Protein AF-A0A9D7NW12-F1 (afdb_monomer)

Radius of gyration: 23.83 Å; Cα contacts (8 Å, |Δi|>4): 493; chains: 1; bounding box: 58×35×67 Å

Nearest PDB structures (foldseek):
  3sd2-assembly1_A-2  TM=6.759E-01  e=2.050E-03  Bacteroides thetaiotaomicron
  2d7p-assembly1_A  TM=6.885E-01  e=2.636E-02  Homo sapiens
  6sws-assembly2_C-3  TM=6.375E-01  e=2.253E-01  Homo sapiens
  6sws-assembly3_E-2  TM=6.069E-01  e=3.222E-01  Homo sapiens
  5f7s-assembly1_A  TM=6.534E-01  e=3.755E-01  Trueperella pyogenes

Foldseek 3Di:
DDADPPWDWLDWDQDPPQKIKTFFWDQDDPPFGAQRIFIAHPVRHTDCQRRPWFFAWAWDDDVPGIYTTDGFNDWDADPVQQKIKTFDAGAWTDALVGTGRHDGGIDIDRNVRSPNPPPPDPQPQKDWDWPPAADAWKIKIKIAHPPAPAWKWKWKADPVRDTPDIDTDDDRIDIDIDTCHPPDFDKMKIFIDGPNHTRDIDIGTYDD

Secondary structure (DSSP, 8-state):
----S---EEEEEEEGGGEEEEEES-SEETTEE-BSEEEE-TT-PBPSTTSS-EEPPEEEEETTEEEEE-EEEEEEEETTTTEEEEEEEEEEEE-SS-EEEEEEEEEEEETTTS-----S-S--PPEEEEESSSBSSEEEEEEE-TT--S-EEEEEE-TT--EEEEEEE-SSEEEEEEE-TTPPSEEEEEEEEETTEEEEEEEEEE--

Structure (mmCIF, N/CA/C/O backbone):
data_AF-A0A9D7NW12-F1
#
_entry.id   AF-A0A9D7NW12-F1
#
loop_
_atom_site.group_PDB
_atom_site.id
_atom_site.type_symbol
_atom_site.label_atom_id
_atom_site.label_alt_id
_atom_site.label_comp_id
_atom_site.label_asym_id
_atom_site.label_entity_id
_atom_site.label_seq_id
_atom_site.pdbx_PDB_ins_code
_atom_site.Cartn_x
_atom_site.Cartn_y
_atom_site.Cartn_z
_atom_site.occupancy
_atom_site.B_iso_or_equiv
_atom_site.auth_seq_id
_atom_site.auth_comp_id
_atom_site.auth_asym_id
_atom_site.auth_atom_id
_atom_site.pdbx_PDB_model_num
ATOM 1 N N . MET A 1 1 ? 13.544 -1.646 -32.800 1.00 43.78 1 MET A N 1
ATOM 2 C CA . MET A 1 1 ? 13.850 -2.263 -31.490 1.00 43.78 1 MET A CA 1
ATOM 3 C C . MET A 1 1 ? 12.588 -2.948 -31.005 1.00 43.78 1 MET A C 1
ATOM 5 O O . MET A 1 1 ? 11.585 -2.263 -30.873 1.00 43.78 1 MET A O 1
ATOM 9 N N . ALA A 1 2 ? 12.611 -4.268 -30.828 1.00 43.03 2 ALA A N 1
ATOM 10 C CA . ALA A 1 2 ? 11.461 -5.024 -30.341 1.00 43.03 2 ALA A CA 1
ATOM 11 C C . ALA A 1 2 ? 11.567 -5.167 -28.816 1.00 43.03 2 ALA A C 1
ATOM 13 O O . ALA A 1 2 ? 12.505 -5.780 -28.312 1.00 43.03 2 ALA A O 1
ATOM 14 N N . THR A 1 3 ? 10.635 -4.571 -28.080 1.00 50.44 3 THR A N 1
ATOM 15 C CA . THR A 1 3 ? 10.357 -4.935 -26.687 1.00 50.44 3 THR A CA 1
ATOM 16 C C . THR A 1 3 ? 9.810 -6.361 -26.691 1.00 50.44 3 THR A C 1
ATOM 18 O O . THR A 1 3 ? 8.862 -6.650 -27.420 1.00 50.44 3 THR A O 1
ATOM 21 N N . LEU A 1 4 ? 10.422 -7.275 -25.935 1.00 49.59 4 LEU A N 1
ATOM 22 C CA . LEU A 1 4 ? 9.902 -8.638 -25.833 1.00 49.59 4 LEU A CA 1
ATOM 23 C C . LEU A 1 4 ? 8.536 -8.611 -25.116 1.00 49.59 4 LE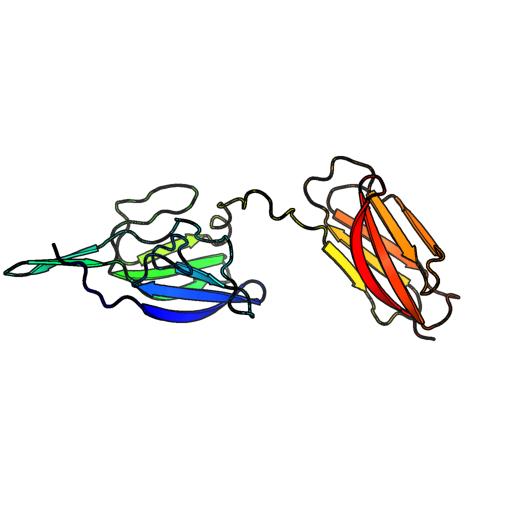U A C 1
ATOM 25 O O . LEU A 1 4 ? 8.422 -7.958 -24.079 1.00 49.59 4 LEU A O 1
ATOM 29 N N . PRO A 1 5 ? 7.506 -9.309 -25.631 1.00 50.19 5 PRO A N 1
ATOM 30 C CA . PRO A 1 5 ? 6.138 -9.267 -25.103 1.00 50.19 5 PRO A CA 1
ATOM 31 C C . PRO A 1 5 ? 5.937 -10.083 -23.815 1.00 50.19 5 PRO A C 1
ATOM 33 O O . PRO A 1 5 ? 4.821 -10.162 -23.307 1.00 50.19 5 PRO A O 1
ATOM 36 N N . PHE A 1 6 ? 6.987 -10.709 -23.283 1.00 60.72 6 PHE A N 1
ATOM 37 C CA . PHE A 1 6 ? 6.901 -11.517 -22.071 1.00 60.72 6 PHE A CA 1
ATOM 38 C C . PHE A 1 6 ? 7.005 -10.603 -20.856 1.00 60.72 6 PHE A C 1
ATOM 40 O O . PHE A 1 6 ? 8.089 -10.352 -20.344 1.00 60.72 6 PHE A O 1
ATOM 47 N N . GLY A 1 7 ? 5.876 -10.030 -20.456 1.00 71.12 7 GLY A N 1
ATOM 48 C CA . GLY A 1 7 ? 5.758 -9.297 -19.208 1.00 71.12 7 GLY A CA 1
ATOM 49 C C . GLY A 1 7 ? 4.762 -9.985 -18.290 1.00 71.12 7 GLY A C 1
ATOM 50 O O . GLY A 1 7 ? 3.650 -10.293 -18.711 1.00 71.12 7 GLY A O 1
ATOM 51 N N . GLY A 1 8 ? 5.163 -10.254 -17.054 1.00 86.06 8 GLY A N 1
ATOM 52 C CA . GLY A 1 8 ? 4.362 -10.999 -16.095 1.00 86.06 8 GLY A CA 1
ATOM 53 C C . GLY A 1 8 ? 4.773 -10.712 -14.661 1.00 86.06 8 GLY A C 1
ATOM 54 O O . GLY A 1 8 ? 5.830 -10.137 -14.389 1.00 86.06 8 GLY A O 1
ATOM 55 N N . VAL A 1 9 ? 3.901 -11.101 -13.739 1.00 93.19 9 VAL A N 1
ATOM 56 C CA . VAL A 1 9 ? 4.209 -11.100 -12.312 1.00 93.19 9 VAL A CA 1
ATOM 57 C C . VAL A 1 9 ? 5.043 -12.346 -12.016 1.00 93.19 9 VAL A C 1
ATOM 59 O O . VAL A 1 9 ? 4.589 -13.457 -12.268 1.00 93.19 9 VAL A O 1
ATOM 62 N N . GLU A 1 10 ? 6.254 -12.153 -11.498 1.00 93.12 10 GLU A N 1
ATOM 63 C CA . GLU A 1 10 ? 7.174 -13.230 -11.101 1.00 93.12 10 GLU A CA 1
ATOM 64 C C . GLU A 1 10 ? 6.859 -13.727 -9.689 1.00 93.12 10 GLU A C 1
ATOM 66 O O . GLU A 1 10 ? 6.991 -14.908 -9.371 1.00 93.12 10 GLU A O 1
ATOM 71 N N . ARG A 1 11 ? 6.435 -12.810 -8.814 1.00 92.62 11 ARG A N 1
ATOM 72 C CA . ARG A 1 11 ? 6.172 -13.101 -7.408 1.00 92.62 11 ARG A CA 1
ATOM 73 C C . ARG A 1 11 ? 5.026 -12.252 -6.882 1.00 92.62 11 ARG A C 1
ATOM 75 O O . ARG A 1 11 ? 4.944 -11.062 -7.173 1.00 92.62 11 ARG A O 1
ATOM 82 N N . ILE A 1 12 ? 4.183 -12.880 -6.067 1.00 94.12 12 ILE A N 1
ATOM 83 C CA . ILE A 1 12 ? 3.216 -12.223 -5.185 1.00 94.12 12 ILE A CA 1
ATOM 84 C C . ILE A 1 12 ? 3.428 -12.810 -3.794 1.00 94.12 12 ILE A C 1
ATOM 86 O O . ILE A 1 12 ? 3.417 -14.031 -3.640 1.00 94.12 12 ILE A O 1
ATOM 90 N N . GLU A 1 13 ? 3.618 -11.965 -2.789 1.00 93.00 13 GLU A N 1
ATOM 91 C CA . GLU A 1 13 ? 3.810 -12.409 -1.408 1.00 93.00 13 GLU A CA 1
ATOM 92 C C . GLU A 1 13 ? 3.084 -11.502 -0.406 1.00 93.00 13 GLU A C 1
ATOM 94 O O . GLU A 1 13 ? 2.846 -10.325 -0.702 1.00 93.00 13 GLU A O 1
ATOM 99 N N . PRO A 1 14 ? 2.708 -12.026 0.779 1.00 89.31 14 PRO A N 1
ATOM 100 C CA . PRO A 1 14 ? 2.206 -11.197 1.863 1.00 89.31 14 PRO A CA 1
ATOM 101 C C . PRO A 1 14 ? 3.183 -10.072 2.187 1.00 89.31 14 PRO A C 1
ATOM 103 O O . PRO A 1 14 ? 4.394 -10.275 2.269 1.00 89.31 14 PRO A O 1
ATOM 106 N N . TRP A 1 15 ? 2.635 -8.887 2.406 1.00 88.19 15 TRP A N 1
ATOM 107 C CA . TRP A 1 15 ? 3.383 -7.691 2.737 1.00 88.19 15 TRP A CA 1
ATOM 108 C C . TRP A 1 15 ? 2.824 -7.031 3.998 1.00 88.19 15 TRP A C 1
ATOM 110 O O . TRP A 1 15 ? 1.841 -7.476 4.597 1.00 88.19 15 TRP A O 1
ATOM 120 N N . LEU A 1 16 ? 3.490 -5.969 4.439 1.00 79.94 16 LEU A N 1
ATOM 121 C CA . LEU A 1 16 ? 3.164 -5.250 5.665 1.00 79.94 16 LEU A CA 1
ATOM 122 C C . LEU A 1 16 ? 1.693 -4.823 5.712 1.00 79.94 16 LEU A C 1
ATOM 124 O O . LEU A 1 16 ? 1.075 -4.527 4.689 1.00 79.94 16 LEU A O 1
ATOM 128 N N . ASN A 1 17 ? 1.146 -4.743 6.926 1.00 78.06 17 ASN A N 1
ATOM 129 C CA . ASN A 1 17 ? -0.203 -4.229 7.187 1.00 78.06 17 ASN A CA 1
ATOM 130 C C . ASN A 1 17 ? -1.320 -4.970 6.426 1.00 78.06 17 ASN A C 1
ATOM 132 O O . ASN A 1 17 ? -2.331 -4.367 6.077 1.00 78.06 17 ASN A O 1
ATOM 136 N N . GLY A 1 18 ? -1.139 -6.270 6.166 1.00 77.38 18 GLY A N 1
ATOM 137 C CA . GLY A 1 18 ? -2.140 -7.091 5.482 1.00 77.38 18 GLY A CA 1
ATOM 138 C C . GLY A 1 18 ? -2.302 -6.739 4.004 1.00 77.38 18 GLY A C 1
ATOM 139 O O . GLY A 1 18 ? -3.403 -6.835 3.477 1.00 77.38 18 GLY A O 1
ATOM 140 N N . THR A 1 19 ? -1.228 -6.299 3.348 1.00 86.81 19 THR A N 1
ATOM 141 C CA . THR A 1 19 ? -1.199 -6.037 1.901 1.00 86.81 19 THR A CA 1
ATOM 142 C C . THR A 1 19 ? -0.454 -7.152 1.166 1.00 86.81 19 THR A C 1
ATOM 144 O O . THR A 1 19 ? 0.029 -8.099 1.787 1.00 86.81 19 THR A O 1
ATOM 147 N N . LEU A 1 20 ? -0.370 -7.065 -0.159 1.00 90.56 20 LEU A N 1
ATOM 148 C CA . LEU A 1 20 ? 0.403 -7.971 -1.005 1.00 90.56 20 LEU A CA 1
ATOM 149 C C . LEU A 1 20 ? 1.449 -7.175 -1.785 1.00 90.56 20 LEU A C 1
ATOM 151 O O . LEU A 1 20 ? 1.129 -6.138 -2.365 1.00 90.56 20 LEU A O 1
ATOM 155 N N . LEU A 1 21 ? 2.681 -7.674 -1.837 1.00 93.50 21 LEU A N 1
ATOM 156 C CA . LEU A 1 21 ? 3.737 -7.161 -2.705 1.00 93.50 21 LEU A CA 1
ATOM 157 C C . LEU A 1 21 ? 3.770 -8.014 -3.969 1.00 93.50 21 LEU A C 1
ATOM 159 O O . LEU A 1 21 ? 3.885 -9.235 -3.885 1.00 93.50 21 LEU A O 1
ATOM 163 N N . ALA A 1 22 ? 3.682 -7.371 -5.131 1.00 95.69 22 ALA A N 1
ATOM 164 C CA . ALA A 1 22 ? 3.837 -8.029 -6.420 1.00 95.69 22 ALA A CA 1
ATOM 165 C C . ALA A 1 22 ? 5.043 -7.456 -7.168 1.00 95.69 22 ALA A C 1
ATOM 167 O O . ALA A 1 22 ? 5.199 -6.235 -7.277 1.00 95.69 22 ALA A O 1
ATOM 168 N N . THR A 1 23 ? 5.885 -8.342 -7.696 1.00 96.38 23 THR A N 1
ATOM 169 C CA . THR A 1 23 ? 7.087 -7.985 -8.454 1.00 96.38 23 THR A CA 1
ATOM 170 C C . THR A 1 23 ? 7.219 -8.814 -9.723 1.00 96.38 23 THR A C 1
ATOM 172 O O . THR A 1 23 ? 6.722 -9.938 -9.795 1.00 96.38 23 THR A O 1
ATOM 175 N N . GLY A 1 24 ? 7.879 -8.275 -10.744 1.00 95.62 24 GLY A N 1
ATOM 176 C CA . GLY A 1 24 ? 8.139 -9.013 -11.976 1.00 95.62 24 GLY A CA 1
ATOM 177 C C . GLY A 1 24 ? 8.582 -8.132 -13.131 1.00 95.62 24 GLY A C 1
ATOM 178 O O . GLY A 1 24 ? 9.180 -7.074 -12.925 1.00 95.62 24 GLY A O 1
ATOM 179 N N . GLN A 1 25 ? 8.288 -8.589 -14.346 1.00 93.38 25 GLN A N 1
ATOM 180 C CA . GLN A 1 25 ? 8.574 -7.887 -15.592 1.00 93.38 25 GLN A CA 1
ATOM 181 C C . GLN A 1 25 ? 7.308 -7.185 -16.092 1.00 93.38 25 GLN A C 1
ATOM 183 O O . GLN A 1 25 ? 6.623 -7.663 -16.988 1.00 93.38 25 GLN A O 1
ATOM 188 N N . PHE A 1 26 ? 6.957 -6.045 -15.505 1.00 92.19 26 PHE A N 1
ATOM 189 C CA . PHE A 1 26 ? 5.830 -5.229 -15.962 1.00 92.19 26 PHE A CA 1
ATOM 190 C C . PHE A 1 26 ? 6.146 -3.743 -15.819 1.00 92.19 26 PHE A C 1
ATOM 192 O O . PHE A 1 26 ? 6.964 -3.350 -14.993 1.00 92.19 26 PHE A O 1
ATOM 199 N N . SER A 1 27 ? 5.502 -2.917 -16.642 1.00 89.69 27 SER A N 1
ATOM 200 C CA . SER A 1 27 ? 5.620 -1.452 -16.602 1.00 89.69 27 SER A CA 1
ATOM 201 C C . SER A 1 27 ? 4.333 -0.757 -16.150 1.00 89.69 27 SER A C 1
ATOM 203 O O . SER A 1 27 ? 4.335 0.444 -15.875 1.00 89.69 27 SER A O 1
ATOM 205 N N . SER A 1 28 ? 3.217 -1.489 -16.064 1.00 88.25 28 SER A N 1
ATOM 206 C CA . SER A 1 28 ? 1.939 -0.961 -15.590 1.00 88.25 28 SER A CA 1
ATOM 207 C C . SER A 1 28 ? 1.040 -2.048 -15.003 1.00 88.25 28 SER A C 1
ATOM 209 O O . SER A 1 28 ? 1.173 -3.222 -15.342 1.00 88.25 28 SER A O 1
ATOM 211 N N . VAL A 1 29 ? 0.111 -1.636 -14.138 1.00 86.56 29 VAL A N 1
ATOM 212 C CA . VAL A 1 29 ? -0.971 -2.463 -13.584 1.00 86.56 29 VAL A CA 1
ATOM 213 C C . VAL A 1 29 ? -2.265 -1.662 -13.691 1.00 86.56 29 VAL A C 1
ATOM 215 O O . VAL A 1 29 ? -2.311 -0.516 -13.251 1.00 86.56 29 VAL A O 1
ATOM 218 N N . ASN A 1 30 ? -3.311 -2.225 -14.305 1.00 85.44 30 ASN A N 1
ATOM 219 C CA . ASN A 1 30 ? -4.587 -1.533 -14.562 1.00 85.44 30 ASN A CA 1
ATOM 220 C C . ASN A 1 30 ? -4.416 -0.150 -15.234 1.00 85.44 30 ASN A C 1
ATOM 222 O O . ASN A 1 30 ? -5.086 0.818 -14.880 1.00 85.44 30 ASN A O 1
ATOM 226 N N . GLY A 1 31 ? -3.466 -0.040 -16.172 1.00 84.81 31 GLY A N 1
ATOM 227 C CA . GLY A 1 31 ? -3.139 1.209 -16.872 1.00 84.81 31 GLY A CA 1
ATOM 228 C C . GLY A 1 31 ? -2.329 2.223 -16.053 1.00 84.81 31 GLY A C 1
ATOM 229 O O . GLY A 1 31 ? -1.946 3.258 -16.589 1.00 84.81 31 GLY A O 1
ATOM 230 N N . GLN A 1 32 ? -2.030 1.938 -14.783 1.00 86.50 32 GLN A N 1
ATOM 231 C CA . GLN A 1 32 ? -1.228 2.804 -13.918 1.00 86.50 32 GLN A CA 1
ATOM 232 C C . GLN A 1 32 ? 0.256 2.413 -13.981 1.00 86.50 32 GLN A C 1
ATOM 234 O O . GLN A 1 32 ? 0.555 1.222 -13.864 1.00 86.50 32 GLN A O 1
ATOM 239 N N . PRO A 1 33 ? 1.200 3.366 -14.112 1.00 85.88 33 PRO A N 1
ATOM 240 C CA . PRO A 1 33 ? 2.633 3.069 -14.175 1.00 85.88 33 PRO A CA 1
ATOM 241 C C . PRO A 1 33 ? 3.118 2.311 -12.938 1.00 85.88 33 PRO A C 1
ATOM 243 O O . PRO A 1 33 ? 2.896 2.762 -11.814 1.00 85.88 33 PRO A O 1
ATOM 246 N N . ARG A 1 34 ? 3.776 1.169 -13.140 1.00 91.19 34 ARG A N 1
ATOM 247 C CA . ARG A 1 34 ? 4.388 0.339 -12.095 1.00 91.19 34 ARG A CA 1
ATOM 248 C C . ARG A 1 34 ? 5.623 -0.334 -12.681 1.00 91.19 34 ARG A C 1
ATOM 250 O O . ARG A 1 34 ? 5.496 -1.225 -13.511 1.00 91.19 34 ARG A O 1
ATOM 257 N N . ASN A 1 35 ? 6.814 0.104 -12.287 1.00 92.06 35 ASN A N 1
ATOM 258 C CA . ASN A 1 35 ? 8.062 -0.324 -12.919 1.00 92.06 35 ASN A CA 1
ATOM 259 C C . ASN A 1 35 ? 8.618 -1.576 -12.228 1.00 92.06 35 ASN A C 1
ATOM 261 O O . ASN A 1 35 ? 9.581 -1.507 -11.465 1.00 92.06 35 ASN A O 1
ATOM 265 N N . GLY A 1 36 ? 7.950 -2.708 -12.453 1.00 93.56 36 GLY A N 1
ATOM 266 C CA . GLY A 1 36 ? 8.315 -4.030 -11.941 1.00 93.56 36 GLY A CA 1
ATOM 267 C C . GLY A 1 36 ? 7.922 -4.304 -10.489 1.00 93.56 36 GLY A C 1
ATOM 268 O O . GLY A 1 36 ? 8.186 -5.400 -10.000 1.00 93.56 36 GLY A O 1
ATOM 269 N N . ILE A 1 37 ? 7.306 -3.338 -9.797 1.00 93.88 37 ILE A N 1
ATOM 270 C CA . ILE A 1 37 ? 6.893 -3.438 -8.390 1.00 93.88 37 ILE A CA 1
ATOM 271 C C . ILE A 1 37 ? 5.567 -2.708 -8.142 1.00 93.88 37 ILE A C 1
ATOM 273 O O . ILE A 1 37 ? 5.356 -1.598 -8.635 1.00 93.88 37 ILE A O 1
ATOM 277 N N . CYS A 1 38 ? 4.668 -3.321 -7.370 1.00 92.81 38 CYS A N 1
ATOM 278 C CA . CYS A 1 38 ? 3.456 -2.679 -6.860 1.00 92.81 38 CYS A CA 1
ATOM 279 C C . CYS A 1 38 ? 2.950 -3.323 -5.562 1.00 92.81 38 CYS A C 1
ATOM 281 O O . CYS A 1 38 ? 3.271 -4.473 -5.268 1.00 92.81 38 CYS A O 1
ATOM 283 N N . ILE A 1 39 ? 2.104 -2.596 -4.824 1.00 92.38 39 ILE A N 1
ATOM 284 C CA . ILE A 1 39 ? 1.361 -3.127 -3.672 1.00 92.38 39 ILE A CA 1
ATOM 285 C C . ILE A 1 39 ? -0.121 -3.261 -4.024 1.00 92.38 39 ILE A C 1
ATOM 287 O O . ILE A 1 39 ? -0.692 -2.359 -4.643 1.00 92.38 39 ILE A O 1
ATOM 291 N N . LEU A 1 40 ? -0.742 -4.356 -3.592 1.00 88.12 40 LEU A N 1
ATOM 292 C CA . LEU A 1 40 ? -2.181 -4.601 -3.675 1.00 88.12 40 LEU A CA 1
ATOM 293 C C . LEU A 1 40 ? -2.779 -4.748 -2.267 1.00 88.12 40 LEU A C 1
ATOM 295 O O . LEU A 1 40 ? -2.082 -5.152 -1.335 1.00 88.12 40 LEU A O 1
ATOM 299 N N . ASP A 1 41 ? -4.068 -4.458 -2.097 1.00 85.56 41 ASP A N 1
ATOM 300 C CA . ASP A 1 41 ? -4.810 -4.930 -0.921 1.00 85.56 41 ASP A CA 1
ATOM 301 C C . ASP A 1 41 ? -5.183 -6.423 -1.050 1.00 85.56 41 ASP A C 1
ATOM 303 O O . ASP A 1 41 ? -4.927 -7.070 -2.069 1.00 85.56 41 ASP A O 1
ATOM 307 N N . THR A 1 42 ? -5.808 -6.990 -0.015 1.00 82.50 42 THR A N 1
ATOM 308 C CA . THR A 1 42 ? -6.256 -8.395 -0.005 1.00 82.50 42 THR A CA 1
ATOM 309 C C . THR A 1 42 ? -7.403 -8.701 -0.966 1.00 82.50 42 THR A C 1
ATOM 311 O O . THR A 1 42 ? -7.664 -9.872 -1.228 1.00 82.50 42 THR A O 1
ATOM 314 N N . ASN A 1 43 ? -8.064 -7.683 -1.519 1.00 79.44 43 ASN A N 1
ATOM 315 C CA . ASN A 1 43 ? -9.069 -7.832 -2.570 1.00 79.44 43 ASN A CA 1
ATOM 316 C C . ASN A 1 43 ? -8.455 -7.703 -3.979 1.00 79.44 43 ASN A C 1
ATOM 318 O O . ASN A 1 43 ? -9.182 -7.769 -4.968 1.00 79.44 43 ASN A O 1
ATOM 322 N N . GLY A 1 44 ? -7.133 -7.516 -4.086 1.00 80.56 44 GLY A N 1
ATOM 323 C CA . GLY A 1 44 ? -6.429 -7.320 -5.354 1.00 80.56 44 GLY A CA 1
ATOM 324 C C . GLY A 1 44 ? -6.497 -5.888 -5.894 1.00 80.56 44 GLY A C 1
ATOM 325 O O . GLY A 1 44 ? -6.099 -5.646 -7.035 1.00 80.56 44 GLY A O 1
ATOM 326 N N . THR A 1 45 ? -6.975 -4.923 -5.106 1.00 87.81 45 THR A N 1
ATOM 327 C CA . THR A 1 45 ? -7.010 -3.510 -5.496 1.00 87.81 45 THR A CA 1
ATOM 328 C C . THR A 1 45 ? -5.600 -2.933 -5.493 1.00 87.81 45 THR A C 1
ATOM 330 O O . THR A 1 45 ? -4.877 -3.048 -4.504 1.00 87.81 45 THR A O 1
ATOM 333 N N . LEU A 1 46 ? -5.218 -2.255 -6.577 1.00 85.25 46 LEU A N 1
ATOM 334 C CA . LEU A 1 46 ? -3.927 -1.578 -6.685 1.00 85.25 46 LEU A CA 1
ATOM 335 C C . LEU A 1 46 ? -3.831 -0.396 -5.713 1.00 85.25 46 LEU A C 1
ATOM 337 O O . LEU A 1 46 ? -4.628 0.538 -5.788 1.00 85.25 46 LEU A O 1
ATOM 341 N N . LEU A 1 47 ? -2.817 -0.409 -4.846 1.00 85.50 47 LEU A N 1
ATOM 342 C CA . LEU A 1 47 ? -2.560 0.678 -3.905 1.00 85.50 47 LEU A CA 1
ATOM 343 C C . LEU A 1 47 ? -1.649 1.766 -4.514 1.00 85.50 47 LEU A C 1
ATOM 345 O O . LEU A 1 47 ? -0.915 1.502 -5.475 1.00 85.50 47 LEU A O 1
ATOM 349 N N . PRO A 1 48 ? -1.662 3.000 -3.965 1.00 81.06 48 PRO A N 1
ATOM 350 C CA . PRO A 1 48 ? -0.888 4.127 -4.504 1.00 81.06 48 PRO A CA 1
ATOM 351 C C . PRO A 1 48 ? 0.635 3.956 -4.453 1.00 81.06 48 PRO A C 1
ATOM 353 O O . PRO A 1 48 ? 1.344 4.565 -5.256 1.00 81.06 48 PRO A O 1
ATOM 356 N N . ALA A 1 49 ? 1.143 3.142 -3.524 1.00 82.88 49 ALA A N 1
ATOM 357 C CA . ALA A 1 49 ? 2.572 2.888 -3.389 1.00 82.88 49 ALA A CA 1
ATOM 358 C C . ALA A 1 49 ? 3.173 2.401 -4.719 1.00 82.88 49 ALA A C 1
ATOM 360 O O . ALA A 1 49 ? 2.572 1.586 -5.429 1.00 82.88 49 ALA A O 1
ATOM 361 N N . PHE A 1 50 ? 4.367 2.902 -5.041 1.00 86.25 50 PHE A N 1
ATOM 362 C CA . PHE A 1 50 ? 5.061 2.651 -6.305 1.00 86.25 50 PHE A CA 1
ATOM 363 C C . PHE A 1 50 ? 4.384 3.233 -7.554 1.00 86.25 50 PHE A C 1
ATOM 365 O O . PHE A 1 50 ? 4.565 2.713 -8.649 1.00 86.25 50 PHE A O 1
ATOM 372 N N . GLY A 1 51 ? 3.644 4.340 -7.420 1.00 81.69 51 GLY A N 1
ATOM 373 C CA . GLY A 1 51 ? 2.935 5.062 -8.490 1.00 81.69 51 GLY A CA 1
ATOM 374 C C . GLY A 1 51 ? 3.790 5.727 -9.580 1.00 81.69 51 GLY A C 1
ATOM 375 O O . GLY A 1 51 ? 3.550 6.880 -9.911 1.00 81.69 51 GLY A O 1
ATOM 376 N N . GLY A 1 52 ? 4.799 5.036 -10.108 1.00 79.38 52 GLY A N 1
ATOM 377 C CA . GLY A 1 52 ? 5.819 5.566 -11.023 1.00 79.38 52 GLY A CA 1
ATOM 378 C C . GLY A 1 52 ? 7.250 5.304 -10.543 1.00 79.38 52 GLY A C 1
ATOM 379 O O . GLY A 1 52 ? 8.198 5.449 -11.312 1.00 79.38 52 GLY A O 1
ATOM 380 N N . GLN A 1 53 ? 7.405 4.861 -9.292 1.00 87.62 53 GLN A N 1
ATOM 381 C CA . GLN A 1 53 ? 8.667 4.348 -8.758 1.00 87.62 53 GLN A CA 1
ATOM 382 C C . GLN A 1 53 ? 8.954 2.924 -9.268 1.00 87.62 53 GLN A C 1
ATOM 384 O O . GLN A 1 53 ? 8.078 2.256 -9.826 1.00 87.62 53 GLN A O 1
ATOM 389 N N . GLY A 1 54 ? 10.181 2.453 -9.057 1.00 90.12 54 GLY A N 1
ATOM 390 C CA . GLY A 1 54 ? 10.616 1.094 -9.367 1.00 90.12 54 GLY A CA 1
ATOM 391 C C . GLY A 1 54 ? 11.902 1.055 -10.184 1.00 90.12 54 GLY A C 1
ATOM 392 O O . GLY A 1 54 ? 12.748 1.945 -10.090 1.00 90.12 54 GLY A O 1
ATOM 393 N N . VAL A 1 55 ? 12.075 -0.010 -10.959 1.00 93.88 55 VAL A N 1
ATOM 394 C CA . VAL A 1 55 ? 13.338 -0.315 -11.638 1.00 93.88 55 VAL A CA 1
ATOM 395 C C . VAL A 1 55 ? 13.409 0.229 -13.063 1.00 93.88 55 VAL A C 1
ATOM 397 O O . VAL A 1 55 ? 12.416 0.281 -13.784 1.00 93.88 55 VAL A O 1
ATOM 400 N N . GLY A 1 56 ? 14.609 0.626 -13.483 1.00 92.75 56 GLY A N 1
ATOM 401 C CA . GLY A 1 56 ? 14.876 1.096 -14.840 1.00 92.75 56 GLY A CA 1
ATOM 402 C C . GLY A 1 56 ? 15.217 -0.032 -15.818 1.00 92.75 56 GLY A C 1
ATOM 403 O O . GLY A 1 56 ? 15.618 -1.135 -15.442 1.00 92.75 56 GLY A O 1
ATOM 404 N N . THR A 1 57 ? 15.066 0.254 -17.111 1.00 91.56 57 THR A N 1
ATOM 405 C CA . THR A 1 57 ? 15.286 -0.714 -18.193 1.00 91.56 57 THR A CA 1
ATOM 406 C C . THR A 1 57 ? 16.749 -1.142 -18.305 1.00 91.56 57 THR A C 1
ATOM 408 O O . THR A 1 57 ? 17.625 -0.329 -18.592 1.00 91.56 57 THR A O 1
ATOM 411 N N . TYR A 1 58 ? 17.000 -2.440 -18.167 1.00 90.94 58 TYR A N 1
ATOM 412 C CA . TYR A 1 58 ? 18.246 -3.103 -18.532 1.00 90.94 58 TYR A CA 1
ATOM 413 C C . TYR A 1 58 ? 18.293 -3.386 -20.038 1.00 90.94 58 TYR A C 1
ATOM 415 O O . TYR A 1 58 ? 17.277 -3.711 -20.654 1.00 90.94 58 TYR A O 1
ATOM 423 N N . THR A 1 59 ? 19.476 -3.228 -20.638 1.00 91.31 59 THR A N 1
ATOM 424 C CA . THR A 1 59 ? 19.718 -3.555 -22.048 1.00 91.31 59 THR A CA 1
ATOM 425 C C . THR A 1 59 ? 20.697 -4.713 -22.131 1.00 91.31 59 THR A C 1
ATOM 427 O O . THR A 1 59 ? 21.878 -4.550 -21.829 1.00 91.31 59 THR A O 1
ATOM 430 N N . GLU A 1 60 ? 20.210 -5.862 -22.575 1.00 87.75 60 GLU A N 1
ATOM 431 C CA . GLU A 1 60 ? 21.038 -7.022 -22.881 1.00 87.75 60 GLU A CA 1
ATOM 432 C C . GLU A 1 60 ? 21.407 -6.982 -24.365 1.00 87.75 60 GLU A C 1
ATOM 434 O O . GLU A 1 60 ? 20.528 -6.869 -25.221 1.00 87.75 60 GLU A O 1
ATOM 439 N N . SER A 1 61 ? 22.701 -7.027 -24.680 1.00 89.94 61 SER A N 1
ATOM 440 C CA . SER A 1 61 ? 23.193 -6.971 -26.062 1.00 89.94 61 SER A CA 1
ATOM 441 C C . SER A 1 61 ? 23.785 -8.312 -26.468 1.00 89.94 61 SER A C 1
ATOM 443 O O . SER A 1 61 ? 24.546 -8.910 -25.713 1.00 89.94 61 SER A O 1
ATOM 445 N N . PHE A 1 62 ? 23.469 -8.760 -27.678 1.00 89.25 62 PHE A N 1
ATOM 446 C CA . PHE A 1 62 ? 23.976 -9.999 -28.260 1.00 89.25 62 PHE A CA 1
ATOM 447 C C . PHE A 1 62 ? 24.306 -9.783 -29.740 1.00 89.25 62 PHE A C 1
ATOM 449 O O . PHE A 1 62 ? 23.959 -8.762 -30.339 1.00 89.25 62 PHE A O 1
ATOM 456 N N . SER A 1 63 ? 25.003 -10.741 -30.351 1.00 89.69 63 SER A N 1
ATOM 457 C CA . SER A 1 63 ? 25.330 -10.658 -31.776 1.00 89.69 63 SER A CA 1
ATOM 458 C C . SER A 1 63 ? 24.041 -10.681 -32.606 1.00 89.69 63 SER A C 1
ATOM 460 O O . SER A 1 63 ? 23.352 -11.697 -32.655 1.00 89.69 63 SER A O 1
ATOM 462 N N . GLY A 1 64 ? 23.696 -9.547 -33.221 1.00 87.38 64 GLY A N 1
ATOM 463 C CA . GLY A 1 64 ? 22.483 -9.393 -34.031 1.00 87.38 64 GLY A CA 1
ATOM 464 C C . GLY A 1 64 ? 21.341 -8.597 -33.386 1.00 87.38 64 GLY A C 1
ATOM 465 O O . GLY A 1 64 ? 20.322 -8.405 -34.048 1.00 87.38 64 GLY A O 1
ATOM 466 N N . GLY A 1 65 ? 21.479 -8.088 -32.153 1.00 88.88 65 GLY A N 1
ATOM 467 C CA . GLY A 1 65 ? 20.445 -7.229 -31.567 1.00 88.88 65 GLY A CA 1
ATOM 468 C C . GLY A 1 65 ? 20.598 -6.914 -30.079 1.00 88.88 65 GLY A C 1
ATOM 469 O O . GLY A 1 65 ? 21.626 -7.170 -29.456 1.00 88.88 65 GLY A O 1
ATOM 470 N N . SER A 1 66 ? 19.545 -6.325 -29.509 1.00 89.12 66 SER A N 1
ATOM 471 C CA . SER A 1 66 ? 19.438 -6.088 -28.071 1.00 89.12 66 SER A CA 1
ATOM 472 C C . SER A 1 66 ? 18.010 -6.260 -27.565 1.00 89.12 66 SER A C 1
ATOM 474 O O . SER A 1 66 ? 17.041 -5.961 -28.272 1.00 89.12 66 SER A O 1
ATOM 476 N N . TYR A 1 67 ? 17.895 -6.717 -26.320 1.00 86.56 67 TYR A N 1
ATOM 477 C CA . TYR A 1 67 ? 16.648 -6.769 -25.569 1.00 86.56 67 TYR A CA 1
ATOM 478 C C . TYR A 1 67 ? 16.624 -5.672 -24.514 1.00 86.56 67 TYR A C 1
ATOM 480 O O . TYR A 1 67 ? 17.639 -5.357 -23.897 1.00 86.56 67 TYR A O 1
ATOM 488 N N . ARG A 1 68 ? 15.443 -5.084 -24.312 1.00 88.19 68 ARG A N 1
ATOM 489 C CA . ARG A 1 68 ? 15.203 -4.037 -23.317 1.00 88.19 68 ARG A CA 1
ATOM 490 C C . ARG A 1 68 ? 14.074 -4.474 -22.398 1.00 88.19 68 ARG A C 1
ATOM 492 O O . ARG A 1 68 ? 12.937 -4.584 -22.852 1.00 88.19 68 ARG A O 1
ATOM 499 N N . TYR A 1 69 ? 14.397 -4.727 -21.137 1.00 87.69 69 TYR A N 1
ATOM 500 C CA . TYR A 1 69 ? 13.451 -5.196 -20.125 1.00 87.69 69 TYR A CA 1
ATOM 501 C C . TYR A 1 69 ? 13.880 -4.747 -18.725 1.00 87.69 69 TYR A C 1
ATOM 503 O O . TYR A 1 69 ? 14.996 -4.277 -18.530 1.00 87.69 69 TYR A O 1
ATOM 511 N N . ALA A 1 70 ? 12.975 -4.823 -17.756 1.00 91.81 70 ALA A N 1
ATOM 512 C CA . ALA A 1 70 ? 13.282 -4.610 -16.348 1.00 91.81 70 ALA A CA 1
ATOM 513 C C . ALA A 1 70 ? 12.496 -5.636 -15.539 1.00 91.81 70 ALA A C 1
ATOM 515 O O . ALA A 1 70 ? 11.275 -5.702 -15.678 1.00 91.81 70 ALA A O 1
ATOM 516 N N . THR A 1 71 ? 13.187 -6.415 -14.716 1.00 93.44 71 THR A N 1
ATOM 517 C CA . THR A 1 71 ? 12.572 -7.504 -13.954 1.00 93.44 71 THR A CA 1
ATOM 518 C C . THR A 1 71 ? 13.063 -7.469 -12.523 1.00 93.44 71 THR A C 1
ATOM 520 O O . THR A 1 71 ? 14.271 -7.475 -12.282 1.00 93.44 71 THR A O 1
ATOM 523 N N . ILE A 1 72 ? 12.131 -7.489 -11.572 1.00 96.12 72 ILE A N 1
ATOM 524 C CA . ILE A 1 72 ? 12.418 -7.819 -10.175 1.00 96.12 72 ILE A CA 1
ATOM 525 C C . ILE A 1 72 ? 12.036 -9.285 -9.969 1.00 96.12 72 ILE A C 1
ATOM 527 O O . ILE A 1 72 ? 10.856 -9.626 -9.920 1.00 96.12 72 ILE A O 1
ATOM 531 N N . ALA A 1 73 ? 13.048 -10.145 -9.890 1.00 94.50 73 ALA A N 1
ATOM 532 C CA . ALA A 1 73 ? 12.894 -11.597 -9.808 1.00 94.50 73 ALA A CA 1
ATOM 533 C C . ALA A 1 73 ? 12.916 -12.116 -8.360 1.00 94.50 73 ALA A C 1
ATOM 535 O O . ALA A 1 73 ? 12.397 -13.193 -8.070 1.00 94.50 73 ALA A O 1
ATOM 536 N N . ALA A 1 74 ? 13.521 -11.362 -7.440 1.00 93.88 74 ALA A N 1
ATOM 537 C CA . ALA A 1 74 ? 13.626 -11.749 -6.042 1.00 93.88 74 ALA A CA 1
ATOM 538 C C . ALA A 1 74 ? 13.478 -10.553 -5.102 1.00 93.88 74 ALA A C 1
ATOM 540 O O . ALA A 1 74 ? 13.848 -9.422 -5.426 1.00 93.88 74 ALA A O 1
ATOM 541 N N . THR A 1 75 ? 12.967 -10.850 -3.914 1.00 95.12 75 THR A N 1
ATOM 542 C CA . THR A 1 75 ? 12.738 -9.920 -2.813 1.00 95.12 75 THR A CA 1
ATOM 543 C C . THR A 1 75 ? 13.257 -10.537 -1.515 1.00 95.12 75 THR A C 1
ATOM 545 O O . THR A 1 75 ? 13.202 -11.753 -1.323 1.00 95.12 75 THR A O 1
ATOM 548 N N . ALA A 1 76 ? 13.779 -9.705 -0.617 1.00 92.81 76 ALA A N 1
ATOM 549 C CA . ALA A 1 76 ? 14.108 -10.096 0.750 1.00 92.81 76 ALA A CA 1
ATOM 550 C C . ALA A 1 76 ? 13.820 -8.930 1.695 1.00 92.81 76 ALA A C 1
ATOM 552 O O . ALA A 1 76 ? 14.380 -7.846 1.534 1.00 92.81 76 ALA A O 1
ATOM 553 N N . TYR A 1 77 ? 12.942 -9.139 2.673 1.00 88.75 77 TYR A N 1
ATOM 554 C CA . TYR A 1 77 ? 12.596 -8.118 3.657 1.00 88.75 77 TYR A CA 1
ATOM 555 C C . TYR A 1 77 ? 13.336 -8.352 4.974 1.00 88.75 77 TYR A C 1
ATOM 557 O O . TYR A 1 77 ? 13.183 -9.393 5.610 1.00 88.75 77 TYR A O 1
ATOM 565 N N . ASP A 1 78 ? 14.121 -7.363 5.388 1.00 84.81 78 ASP A N 1
ATOM 566 C CA . ASP A 1 78 ? 14.710 -7.279 6.718 1.00 84.81 78 ASP A CA 1
ATOM 567 C C . ASP A 1 78 ? 13.764 -6.498 7.634 1.00 84.81 78 ASP A C 1
ATOM 569 O O . ASP A 1 78 ? 13.725 -5.262 7.625 1.00 84.81 78 ASP A O 1
ATOM 573 N N . SER A 1 79 ? 13.007 -7.235 8.446 1.00 79.12 79 SER A N 1
ATOM 574 C CA . SER A 1 79 ? 12.063 -6.667 9.407 1.00 79.12 79 SER A CA 1
ATOM 575 C C . SER A 1 79 ? 12.729 -5.893 10.543 1.00 79.12 79 SER A C 1
ATOM 577 O O . SER A 1 79 ? 12.063 -5.077 11.172 1.00 79.12 79 SER A O 1
ATOM 579 N N . THR A 1 80 ? 14.014 -6.130 10.819 1.00 82.69 80 THR A N 1
ATOM 580 C CA . THR A 1 80 ? 14.736 -5.468 11.917 1.00 82.69 80 THR A CA 1
ATOM 581 C C . THR A 1 80 ? 15.019 -4.016 11.568 1.00 82.69 80 THR A C 1
ATOM 583 O O . THR A 1 80 ? 14.827 -3.124 12.388 1.00 82.69 80 THR A O 1
ATOM 586 N N . ASN A 1 81 ? 15.448 -3.779 10.328 1.00 76.75 81 ASN A N 1
ATOM 587 C CA . ASN A 1 81 ? 15.836 -2.454 9.853 1.00 76.75 81 ASN A CA 1
ATOM 588 C C . ASN A 1 81 ? 14.820 -1.841 8.874 1.00 76.75 81 ASN A C 1
ATOM 590 O O . ASN A 1 81 ? 15.093 -0.787 8.304 1.00 76.75 81 ASN A O 1
ATOM 594 N N . ALA A 1 82 ? 13.679 -2.502 8.649 1.00 80.75 82 ALA A N 1
ATOM 595 C CA . ALA A 1 82 ? 12.642 -2.103 7.696 1.00 80.75 82 ALA A CA 1
ATOM 596 C C . ALA A 1 82 ? 13.179 -1.856 6.269 1.00 80.75 82 ALA A C 1
ATOM 598 O O . ALA A 1 82 ? 12.783 -0.904 5.585 1.00 80.75 82 ALA A O 1
ATOM 599 N N . HIS A 1 83 ? 14.086 -2.723 5.808 1.00 83.75 83 HIS A N 1
ATOM 600 C CA . HIS A 1 83 ? 14.637 -2.665 4.454 1.00 83.75 83 HIS A CA 1
ATOM 601 C C . HIS A 1 83 ? 14.058 -3.770 3.580 1.00 83.75 83 HIS A C 1
ATOM 603 O O . HIS A 1 83 ? 14.058 -4.939 3.954 1.00 83.75 83 HIS A O 1
ATOM 609 N N . LEU A 1 84 ? 13.625 -3.406 2.378 1.00 89.88 84 LEU A N 1
ATOM 610 C CA . LEU A 1 84 ? 13.329 -4.350 1.311 1.00 89.88 84 LEU A CA 1
ATOM 611 C C . LEU A 1 84 ? 14.515 -4.380 0.352 1.00 89.88 84 LEU A C 1
ATOM 613 O O . LEU A 1 84 ? 14.909 -3.352 -0.188 1.00 89.88 84 LEU A O 1
ATOM 617 N N . TYR A 1 85 ? 15.065 -5.555 0.106 1.00 93.75 85 TYR A N 1
ATOM 618 C CA . TYR A 1 85 ? 16.005 -5.788 -0.976 1.00 93.75 85 TYR A CA 1
ATOM 619 C C . TYR A 1 85 ? 15.235 -6.342 -2.165 1.00 93.75 85 TYR A C 1
ATOM 621 O O . TYR A 1 85 ? 14.486 -7.305 -2.016 1.00 93.75 85 TYR A O 1
ATOM 629 N N . ILE A 1 86 ? 15.425 -5.742 -3.333 1.00 95.12 86 ILE A N 1
ATOM 630 C CA . ILE A 1 86 ? 14.968 -6.292 -4.610 1.00 95.12 86 ILE A CA 1
ATOM 631 C C . ILE A 1 86 ? 16.184 -6.723 -5.415 1.00 95.12 86 ILE A C 1
ATOM 633 O O . ILE A 1 86 ? 17.237 -6.088 -5.327 1.00 95.12 86 ILE A O 1
ATOM 637 N N . ALA A 1 87 ? 16.036 -7.783 -6.199 1.00 96.56 87 ALA A N 1
ATOM 638 C CA . ALA A 1 87 ? 17.063 -8.245 -7.112 1.00 96.56 87 ALA A CA 1
ATOM 639 C C . ALA A 1 87 ? 16.468 -8.726 -8.439 1.00 96.56 87 ALA A C 1
ATOM 641 O O . ALA A 1 87 ? 15.362 -9.270 -8.484 1.00 96.56 87 ALA A O 1
ATOM 642 N N . GLY A 1 88 ? 17.206 -8.532 -9.528 1.00 95.38 88 GLY A N 1
ATOM 643 C CA . GLY A 1 88 ? 16.815 -8.977 -10.861 1.00 95.38 88 GLY A CA 1
ATOM 644 C C . GLY A 1 88 ? 17.589 -8.277 -11.975 1.00 95.38 88 GLY A C 1
ATOM 645 O O . GLY A 1 88 ? 18.661 -7.720 -11.754 1.00 95.38 88 GLY A O 1
ATOM 646 N N . ALA A 1 89 ? 17.055 -8.317 -13.191 1.00 93.81 89 ALA A N 1
ATOM 647 C CA . ALA A 1 89 ? 17.670 -7.695 -14.359 1.00 93.81 89 ALA A CA 1
ATOM 648 C C . ALA A 1 89 ? 17.104 -6.286 -14.559 1.00 93.81 89 ALA A C 1
ATOM 650 O O . ALA A 1 89 ? 16.026 -6.111 -15.123 1.00 93.81 89 ALA A O 1
ATOM 651 N N . TYR A 1 90 ? 17.817 -5.275 -14.072 1.00 95.00 90 TYR A N 1
ATOM 652 C CA . TYR A 1 90 ? 17.438 -3.875 -14.242 1.00 95.00 90 TYR A CA 1
ATOM 653 C C . TYR A 1 90 ? 18.646 -2.938 -14.171 1.00 95.00 90 TYR A C 1
ATOM 655 O O . TYR A 1 90 ? 19.702 -3.269 -13.621 1.00 95.00 90 TYR A O 1
ATOM 663 N N . SER A 1 91 ? 18.466 -1.741 -14.729 1.00 94.50 91 SER A N 1
ATOM 664 C CA . SER A 1 91 ? 19.458 -0.672 -14.732 1.00 94.50 91 SER A CA 1
ATOM 665 C C . SER A 1 91 ? 18.812 0.639 -14.316 1.00 94.50 91 SER A C 1
ATOM 667 O O . SER A 1 91 ? 18.031 1.226 -15.059 1.00 94.50 91 SER A O 1
ATOM 669 N N . GLY A 1 92 ? 19.179 1.099 -13.130 1.00 91.44 92 GLY A N 1
ATOM 670 C CA . GLY A 1 92 ? 18.625 2.268 -12.480 1.00 91.44 92 GLY A CA 1
ATOM 671 C C . GLY A 1 92 ? 17.468 1.913 -11.553 1.00 91.44 92 GLY A C 1
ATOM 672 O O . GLY A 1 92 ? 16.831 0.864 -11.672 1.00 91.44 92 GLY A O 1
ATOM 673 N N . TYR A 1 93 ? 17.203 2.811 -10.618 1.00 90.19 93 TYR A N 1
ATOM 674 C CA . TYR A 1 93 ? 16.060 2.744 -9.722 1.00 90.19 93 TYR A CA 1
ATOM 675 C C . TYR A 1 93 ? 15.538 4.158 -9.474 1.00 90.19 93 TYR A C 1
ATOM 677 O O . TYR A 1 93 ? 16.325 5.096 -9.380 1.00 90.19 93 TYR A O 1
ATOM 685 N N . THR A 1 94 ? 14.226 4.317 -9.380 1.00 85.75 94 THR A N 1
ATOM 686 C CA . THR A 1 94 ? 13.587 5.583 -9.017 1.00 85.75 94 THR A CA 1
ATOM 687 C C . THR A 1 94 ? 12.708 5.319 -7.813 1.00 85.75 94 THR A C 1
ATOM 689 O O . THR A 1 94 ? 11.789 4.506 -7.906 1.00 85.75 94 THR A O 1
ATOM 692 N N . ASP A 1 95 ? 12.965 5.999 -6.702 1.00 82.25 95 ASP A N 1
ATOM 693 C CA . ASP A 1 95 ? 11.969 6.141 -5.645 1.00 82.25 95 ASP A CA 1
ATOM 694 C C . ASP A 1 95 ? 11.350 7.537 -5.712 1.00 82.25 95 ASP A C 1
ATOM 696 O O . ASP A 1 95 ? 11.490 8.256 -6.700 1.00 82.25 95 ASP A O 1
ATOM 700 N N . ALA A 1 96 ? 10.583 7.901 -4.696 1.00 68.44 96 ALA A N 1
ATOM 701 C CA . ALA A 1 96 ? 9.939 9.197 -4.666 1.00 68.44 96 ALA A CA 1
ATOM 702 C C . ALA A 1 96 ? 10.808 10.303 -4.038 1.00 68.44 96 ALA A C 1
ATOM 704 O O . ALA A 1 96 ? 10.403 11.463 -4.020 1.00 68.44 96 ALA A O 1
ATOM 705 N N . THR A 1 97 ? 12.023 9.971 -3.599 1.00 69.62 97 THR A N 1
ATOM 706 C CA . THR A 1 97 ? 13.033 10.931 -3.139 1.00 69.62 97 THR A CA 1
ATOM 707 C C . THR A 1 97 ? 14.083 11.229 -4.209 1.00 69.62 97 THR A C 1
ATOM 709 O O . THR A 1 97 ? 14.670 12.311 -4.199 1.00 69.62 97 THR A O 1
ATOM 712 N N . GLY A 1 98 ? 14.301 10.321 -5.165 1.00 74.75 98 GLY A N 1
ATOM 713 C CA . GLY A 1 98 ? 15.305 10.513 -6.200 1.00 74.75 98 GLY A CA 1
ATOM 714 C C . GLY A 1 98 ? 15.347 9.449 -7.293 1.00 74.75 98 GLY A C 1
ATOM 715 O O . GLY A 1 98 ? 14.719 8.390 -7.239 1.00 74.75 98 GLY A O 1
ATOM 716 N N . HIS A 1 99 ? 16.139 9.765 -8.317 1.00 83.81 99 HIS A N 1
ATOM 717 C CA . HIS A 1 99 ? 16.489 8.865 -9.406 1.00 83.81 99 HIS A CA 1
ATOM 718 C C . HIS A 1 99 ? 17.953 8.436 -9.269 1.00 83.81 99 HIS A C 1
ATOM 720 O O . HIS A 1 99 ? 18.848 9.273 -9.163 1.00 83.81 99 HIS A O 1
ATOM 726 N N . TYR A 1 100 ? 18.192 7.130 -9.305 1.00 86.25 100 TYR A N 1
ATOM 727 C CA . TYR A 1 100 ? 19.482 6.488 -9.073 1.00 86.25 100 TYR A CA 1
ATOM 728 C C . TYR A 1 100 ? 19.886 5.704 -10.329 1.00 86.25 100 TYR A C 1
ATOM 730 O O . TYR A 1 100 ? 19.715 4.481 -10.378 1.00 86.25 100 TYR A O 1
ATOM 738 N N . PRO A 1 101 ? 20.390 6.380 -11.377 1.00 87.44 101 PRO A N 1
ATOM 739 C CA . PRO A 1 101 ? 20.640 5.777 -12.686 1.00 87.44 101 PRO A CA 1
ATOM 740 C C . PRO A 1 101 ? 21.799 4.782 -12.695 1.00 87.44 101 PRO A C 1
ATOM 742 O O . PRO A 1 101 ? 21.899 4.009 -13.644 1.00 87.44 101 PRO A O 1
ATOM 745 N N . ASP A 1 102 ? 22.643 4.759 -11.662 1.00 90.25 102 ASP A N 1
ATOM 746 C CA . ASP A 1 102 ? 23.812 3.874 -11.556 1.00 90.25 102 ASP A CA 1
ATOM 747 C C . ASP A 1 102 ? 23.531 2.591 -10.764 1.00 90.25 102 ASP A C 1
ATOM 749 O O . ASP A 1 102 ? 24.337 1.664 -10.772 1.00 90.25 102 ASP A O 1
ATOM 753 N N . GLN A 1 103 ? 22.360 2.483 -10.127 1.00 90.69 103 GLN A N 1
ATOM 754 C CA . GLN A 1 103 ? 21.981 1.285 -9.381 1.00 90.69 103 GLN A CA 1
ATOM 755 C C . GLN A 1 103 ? 21.784 0.097 -10.332 1.00 90.69 103 GLN A C 1
ATOM 757 O O . GLN A 1 103 ? 21.107 0.216 -11.354 1.00 90.69 103 GLN A O 1
ATOM 762 N N . ARG A 1 104 ? 22.360 -1.066 -10.032 1.00 93.25 104 ARG A N 1
ATOM 763 C CA . ARG A 1 104 ? 22.271 -2.255 -10.895 1.00 93.25 104 ARG A CA 1
ATOM 764 C C . ARG A 1 104 ? 21.947 -3.484 -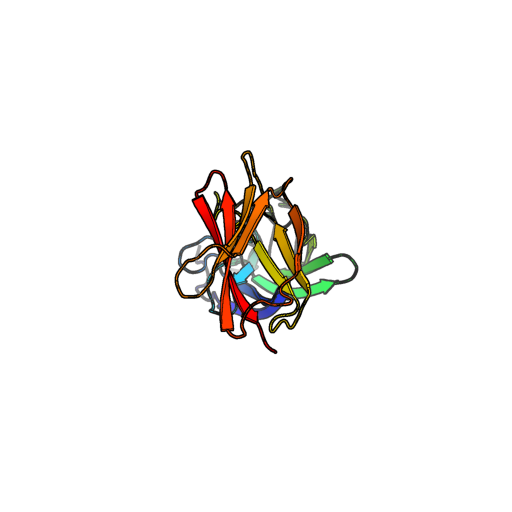10.070 1.00 93.25 104 ARG A C 1
ATOM 766 O O . ARG A 1 104 ? 22.524 -3.655 -9.002 1.00 93.25 104 ARG A O 1
ATOM 773 N N . PHE A 1 105 ? 21.102 -4.345 -10.630 1.00 95.44 105 PHE A N 1
ATOM 774 C CA . PHE A 1 105 ? 20.834 -5.730 -10.225 1.00 95.44 105 PHE A CA 1
ATOM 775 C C . PHE A 1 105 ? 20.264 -5.988 -8.828 1.00 95.44 105 PHE A C 1
ATOM 777 O O . PHE A 1 105 ? 19.422 -6.867 -8.700 1.00 95.44 105 PHE A O 1
ATOM 784 N N . ILE A 1 106 ? 20.715 -5.279 -7.795 1.00 96.12 106 ILE A N 1
ATOM 785 C CA . ILE A 1 106 ? 20.254 -5.397 -6.412 1.00 96.12 106 ILE A CA 1
ATOM 786 C C . ILE A 1 106 ? 20.076 -3.989 -5.854 1.00 96.12 106 ILE A C 1
ATOM 788 O O . ILE A 1 106 ? 20.977 -3.167 -5.979 1.00 96.12 106 ILE A O 1
ATOM 792 N N . THR A 1 107 ? 18.936 -3.697 -5.232 1.00 93.12 107 THR A N 1
ATOM 793 C CA . THR A 1 107 ? 18.619 -2.384 -4.655 1.00 93.12 107 THR A CA 1
ATOM 794 C C . THR A 1 107 ? 18.049 -2.583 -3.267 1.00 93.12 107 THR A C 1
ATOM 796 O O . THR A 1 107 ? 17.180 -3.426 -3.062 1.00 93.12 107 THR A O 1
ATOM 799 N N . ARG A 1 108 ? 18.518 -1.776 -2.316 1.00 90.50 108 ARG A N 1
ATOM 800 C CA . ARG A 1 108 ? 17.951 -1.688 -0.973 1.00 90.50 108 ARG A CA 1
ATOM 801 C C . ARG A 1 108 ? 16.994 -0.503 -0.909 1.00 90.50 108 ARG A C 1
ATOM 803 O O . ARG A 1 108 ? 17.425 0.641 -1.015 1.00 90.50 108 ARG A O 1
ATOM 810 N N . LEU A 1 109 ? 15.728 -0.786 -0.658 1.00 85.25 109 LEU A N 1
ATOM 811 C CA . LEU A 1 109 ? 14.660 0.173 -0.451 1.00 85.25 109 LEU A CA 1
ATOM 812 C C . LEU A 1 109 ? 14.416 0.300 1.053 1.00 85.25 109 LEU A C 1
ATOM 814 O O . LEU A 1 109 ? 14.237 -0.702 1.747 1.00 85.25 109 LEU A O 1
ATOM 818 N N . LYS A 1 110 ? 14.387 1.523 1.572 1.00 75.38 110 LYS A N 1
ATOM 819 C CA . LYS A 1 110 ? 13.927 1.772 2.941 1.00 75.38 110 LYS A CA 1
ATOM 820 C C . LYS A 1 110 ? 12.415 1.879 2.924 1.00 75.38 110 LYS A C 1
ATOM 822 O O . LYS A 1 110 ? 11.875 2.831 2.372 1.00 75.38 110 LYS A O 1
ATOM 827 N N . VAL A 1 111 ? 11.723 0.918 3.526 1.00 67.75 111 VAL A N 1
ATOM 828 C CA . VAL A 1 111 ? 10.256 0.844 3.448 1.00 67.75 111 VAL A CA 1
ATOM 829 C C . VAL A 1 111 ? 9.582 2.057 4.104 1.00 67.75 111 VAL A C 1
ATOM 831 O O . VAL A 1 111 ? 8.510 2.465 3.669 1.00 67.75 111 VAL A O 1
ATOM 834 N N . SER A 1 112 ? 10.248 2.706 5.063 1.00 58.22 112 SER A N 1
ATOM 835 C CA . SER A 1 112 ? 9.822 3.983 5.652 1.00 58.22 112 SER A CA 1
ATOM 836 C C . SER A 1 112 ? 9.861 5.175 4.682 1.00 58.22 112 SER A C 1
ATOM 838 O O . SER A 1 112 ? 9.087 6.111 4.851 1.00 58.22 112 SER A O 1
ATOM 840 N N . GLU A 1 113 ? 10.725 5.148 3.663 1.00 51.09 113 GLU A N 1
ATOM 841 C CA . GLU A 1 113 ? 10.906 6.224 2.671 1.00 51.09 113 GLU A CA 1
ATOM 842 C C . GLU A 1 113 ? 10.092 5.974 1.381 1.00 51.09 113 GLU A C 1
ATOM 844 O O . GLU A 1 113 ? 9.799 6.904 0.630 1.00 51.09 113 GLU A O 1
ATOM 849 N N . LEU A 1 114 ? 9.627 4.734 1.162 1.00 53.50 114 LEU A N 1
ATOM 850 C CA . LEU A 1 114 ? 8.757 4.341 0.036 1.00 53.50 114 LEU A CA 1
ATOM 851 C C . LEU A 1 114 ? 7.342 4.939 0.107 1.00 53.50 114 LEU A C 1
ATOM 853 O O . LEU A 1 114 ? 6.563 4.821 -0.839 1.00 53.50 114 LEU A O 1
ATOM 857 N N . SER A 1 115 ? 7.021 5.629 1.201 1.00 44.31 115 SER A N 1
ATOM 858 C CA . SER A 1 115 ? 5.827 6.457 1.353 1.00 44.31 115 SER A CA 1
ATOM 859 C C . SER A 1 115 ? 6.072 7.887 0.856 1.00 44.31 115 SER A C 1
ATOM 861 O O . SER A 1 115 ? 5.886 8.846 1.599 1.00 44.31 115 SER A O 1
ATOM 863 N N . THR A 1 116 ? 6.494 8.065 -0.394 1.00 40.22 116 THR A N 1
ATOM 864 C CA . THR A 1 116 ? 6.546 9.410 -1.003 1.00 40.22 116 THR A CA 1
ATOM 865 C C . THR A 1 116 ? 5.841 9.495 -2.360 1.00 40.22 116 THR A C 1
ATOM 867 O O . THR A 1 116 ? 6.058 10.410 -3.136 1.00 40.22 116 THR A O 1
ATOM 870 N N . ALA A 1 117 ? 4.853 8.639 -2.616 1.00 34.03 117 ALA A N 1
ATOM 871 C CA . ALA A 1 117 ? 3.644 9.141 -3.262 1.00 34.03 117 ALA A CA 1
ATOM 872 C C . ALA A 1 117 ? 2.659 9.447 -2.139 1.00 34.03 117 ALA A C 1
ATOM 874 O O . ALA A 1 117 ? 1.965 8.552 -1.660 1.00 34.03 117 ALA A O 1
ATOM 875 N N . VAL A 1 118 ? 2.639 10.711 -1.703 1.00 38.16 118 VAL A N 1
ATOM 876 C CA . VAL A 1 118 ? 1.415 11.301 -1.160 1.00 38.16 118 VAL A CA 1
ATOM 877 C C . VAL A 1 118 ? 0.357 10.981 -2.211 1.00 38.16 118 VAL A C 1
ATOM 879 O O . VAL A 1 118 ? 0.466 11.487 -3.331 1.00 38.16 118 VAL A O 1
ATOM 882 N N . PRO A 1 119 ? -0.621 10.102 -1.932 1.00 34.97 119 PRO A N 1
ATOM 883 C CA . PRO A 1 119 ? -1.820 10.148 -2.729 1.00 34.97 119 PRO A CA 1
ATOM 884 C C . PRO A 1 119 ? -2.309 11.572 -2.522 1.00 34.97 119 PRO A C 1
ATOM 886 O O . PRO A 1 119 ? -2.507 11.990 -1.376 1.00 34.97 119 PRO A O 1
ATOM 889 N N . GLU A 1 120 ? -2.484 12.320 -3.605 1.00 38.38 120 GLU A N 1
ATOM 890 C CA . GLU A 1 120 ? -3.506 13.348 -3.585 1.00 38.38 120 GLU A CA 1
ATOM 891 C C . GLU A 1 120 ? -4.710 12.739 -2.871 1.00 38.38 120 GLU A C 1
ATOM 893 O O . GLU A 1 120 ? -5.167 11.653 -3.238 1.00 38.38 120 GLU A O 1
ATOM 898 N N . GLN A 1 121 ? -5.019 13.337 -1.721 1.00 32.56 121 GLN A N 1
ATOM 899 C CA . GLN A 1 121 ? -5.706 12.714 -0.604 1.00 32.56 121 GLN A CA 1
ATOM 900 C C . GLN A 1 121 ? -6.819 11.769 -1.079 1.00 32.56 121 GLN A C 1
ATOM 902 O O . GLN A 1 121 ? -7.952 12.181 -1.312 1.00 32.56 121 GLN A O 1
ATOM 907 N N . ALA A 1 122 ? -6.564 10.457 -1.022 1.00 39.22 122 ALA A N 1
ATOM 908 C CA . ALA A 1 122 ? -7.509 9.694 -0.229 1.00 39.22 122 ALA A CA 1
ATOM 909 C C . ALA A 1 122 ? -7.394 10.368 1.140 1.00 39.22 122 ALA A C 1
ATOM 911 O O . ALA A 1 122 ? -6.280 10.350 1.677 1.00 39.22 122 ALA A O 1
ATOM 912 N N . PRO A 1 123 ? -8.425 11.081 1.647 1.00 39.25 123 PRO A N 1
ATOM 913 C CA . PRO A 1 123 ? -8.309 11.716 2.952 1.00 39.25 123 PRO A CA 1
ATOM 914 C C . PRO A 1 123 ? -7.723 10.652 3.863 1.00 39.25 123 PRO A C 1
ATOM 916 O O . PRO A 1 123 ? -8.180 9.506 3.787 1.00 39.25 123 PRO A O 1
ATOM 919 N N . GLN A 1 124 ? -6.656 10.972 4.602 1.00 50.06 124 GLN A N 1
ATOM 920 C CA . GLN A 1 124 ? -6.212 10.117 5.693 1.00 50.06 124 GLN A CA 1
ATOM 921 C C . GLN A 1 124 ? -7.443 9.983 6.585 1.00 50.06 124 GLN A C 1
ATOM 923 O O . GLN A 1 124 ? -7.763 10.879 7.365 1.00 50.06 124 GLN A O 1
ATOM 928 N N . ARG A 1 125 ? -8.258 8.958 6.307 1.00 59.19 125 ARG A N 1
ATOM 929 C CA . ARG A 1 125 ? -9.595 8.861 6.867 1.00 59.19 125 ARG A CA 1
ATOM 930 C C . ARG A 1 125 ? -9.346 8.655 8.336 1.00 59.19 125 ARG A C 1
ATOM 932 O O . ARG A 1 125 ? -8.538 7.796 8.693 1.00 59.19 125 ARG A O 1
ATOM 939 N N . GLY A 1 126 ? -10.030 9.445 9.155 1.00 70.56 126 GLY A N 1
ATOM 940 C CA . GLY A 1 126 ? -9.962 9.267 10.590 1.00 70.56 126 GLY A CA 1
ATOM 941 C C . GLY A 1 126 ? -10.126 7.787 10.933 1.00 70.56 126 GLY A C 1
ATOM 942 O O . GLY A 1 126 ? -11.018 7.113 10.405 1.00 70.56 126 GLY A O 1
ATOM 943 N N . SER A 1 127 ? -9.232 7.268 11.760 1.00 84.69 127 SER A N 1
ATOM 944 C CA . SER A 1 127 ? -9.410 5.975 12.398 1.00 84.69 127 SER A CA 1
ATOM 945 C C . SER A 1 127 ? -10.183 6.177 13.693 1.00 84.69 127 SER A C 1
ATOM 947 O O . SER A 1 127 ? -10.029 7.193 14.375 1.00 84.69 127 SER A O 1
ATOM 949 N N . LEU A 1 128 ? -11.035 5.210 14.007 1.00 90.88 128 LEU A N 1
ATOM 950 C CA . LEU A 1 128 ? -11.732 5.105 15.276 1.00 90.88 128 LEU A CA 1
ATOM 951 C C . LEU A 1 128 ? -11.646 3.635 15.687 1.00 90.88 128 LEU A C 1
ATOM 953 O O . LEU A 1 128 ? -11.948 2.750 14.894 1.00 90.88 128 LEU A O 1
ATOM 957 N N . GLN A 1 129 ? -11.158 3.373 16.890 1.00 87.44 129 GLN A N 1
ATOM 958 C CA . GLN A 1 129 ? -10.981 2.036 17.441 1.00 87.44 129 GLN A CA 1
ATOM 959 C C . GLN A 1 129 ? -11.647 1.976 18.807 1.00 87.44 129 GLN A C 1
ATOM 961 O O . GLN A 1 129 ? -11.508 2.895 19.615 1.00 87.44 129 GLN A O 1
ATOM 966 N N . LEU A 1 130 ? -12.373 0.885 19.038 1.00 89.44 130 LEU A N 1
ATOM 967 C CA . LEU A 1 130 ? -13.181 0.667 20.229 1.00 89.44 130 LEU A CA 1
ATOM 968 C C . LEU A 1 130 ? -12.713 -0.617 20.904 1.00 89.44 130 LEU A C 1
ATOM 970 O O . LEU A 1 130 ? -12.725 -1.673 20.269 1.00 89.44 130 LEU A O 1
ATOM 974 N N . TRP A 1 131 ? -12.332 -0.552 22.173 1.00 86.62 131 TRP A N 1
ATOM 975 C CA . TRP A 1 131 ? -12.071 -1.757 22.956 1.00 86.62 131 TRP A CA 1
ATOM 976 C C . TRP A 1 131 ? -12.529 -1.580 24.400 1.00 86.62 131 TRP A C 1
ATOM 978 O O . TRP A 1 131 ? -12.504 -0.461 24.892 1.00 86.62 131 TRP A O 1
ATOM 988 N N . PRO A 1 132 ? -12.921 -2.657 25.093 1.00 87.44 132 PRO A N 1
ATOM 989 C CA . PRO A 1 132 ? -13.304 -3.940 24.511 1.00 87.44 132 PRO A CA 1
ATOM 990 C C . PRO A 1 132 ? -14.563 -3.793 23.632 1.00 87.44 132 PRO A C 1
ATOM 992 O O . PRO A 1 132 ? -15.323 -2.838 23.757 1.00 87.44 132 PRO A O 1
ATOM 995 N N . ASN A 1 133 ? -14.759 -4.718 22.695 1.00 89.56 133 ASN A N 1
ATOM 996 C CA . ASN A 1 133 ? -15.988 -4.832 21.909 1.00 89.56 133 ASN A CA 1
ATOM 997 C C . ASN A 1 133 ? -16.233 -6.327 21.623 1.00 89.56 133 ASN A C 1
ATOM 999 O O . ASN A 1 133 ? -15.499 -6.889 20.806 1.00 89.56 133 ASN A O 1
ATOM 1003 N N . PRO A 1 134 ? -17.206 -6.995 22.273 1.00 93.62 134 PRO A N 1
ATOM 1004 C CA . PRO A 1 134 ? -18.234 -6.430 23.156 1.00 93.62 134 PRO A CA 1
ATOM 1005 C C . PRO A 1 134 ? -17.709 -5.833 24.473 1.00 93.62 134 PRO A C 1
ATOM 1007 O O . PRO A 1 134 ? -16.659 -6.241 24.963 1.00 93.62 134 PRO A O 1
ATOM 1010 N N . ALA A 1 135 ? -18.443 -4.877 25.047 1.00 90.56 135 ALA A N 1
ATOM 1011 C CA . ALA A 1 135 ? -18.111 -4.207 26.304 1.00 90.56 135 ALA A CA 1
ATOM 1012 C C . ALA A 1 135 ? -19.170 -4.423 27.392 1.00 90.56 135 ALA A C 1
ATOM 1014 O O . ALA A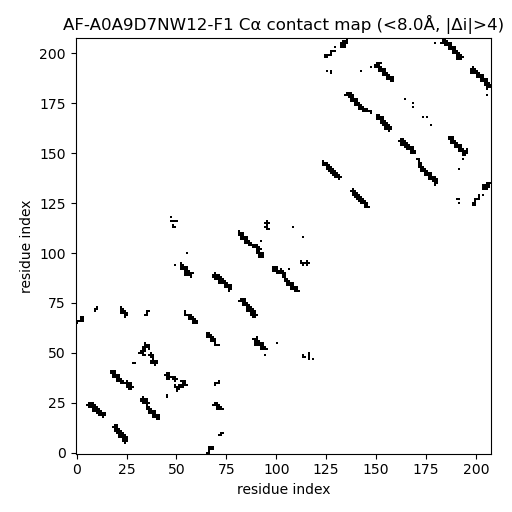 1 135 ? -20.358 -4.460 27.095 1.00 90.56 135 ALA A O 1
ATOM 1015 N N . ALA A 1 136 ? -18.731 -4.484 28.650 1.00 88.06 136 ALA A N 1
ATOM 1016 C CA . ALA A 1 136 ? -19.587 -4.601 29.841 1.00 88.06 136 ALA A CA 1
ATOM 1017 C C . ALA A 1 136 ? -19.303 -3.490 30.881 1.00 88.06 136 ALA A C 1
ATOM 1019 O O . ALA A 1 136 ? -19.617 -3.611 32.063 1.00 88.06 136 ALA A O 1
ATOM 1020 N N . GLY A 1 137 ? -18.640 -2.402 30.472 1.00 90.69 137 GLY A N 1
ATOM 1021 C CA . GLY A 1 137 ? -18.230 -1.337 31.384 1.00 90.69 137 GLY A CA 1
ATOM 1022 C C . GLY A 1 137 ? -17.441 -0.230 30.695 1.00 90.69 137 GLY A C 1
ATOM 1023 O O . GLY A 1 137 ? -17.975 0.506 29.879 1.00 90.69 137 GLY A O 1
ATOM 1024 N N . GLN A 1 138 ? -16.163 -0.069 31.024 1.00 93.25 138 GLN A N 1
ATOM 1025 C CA . GLN A 1 138 ? -15.347 0.950 30.362 1.00 93.25 138 GLN A CA 1
ATOM 1026 C C . GLN A 1 138 ? -15.055 0.568 28.909 1.00 93.25 138 GLN A C 1
ATOM 1028 O O . GLN A 1 138 ? -14.696 -0.573 28.624 1.00 93.25 138 GLN A O 1
ATOM 1033 N N . VAL A 1 139 ? -15.183 1.545 28.012 1.00 91.19 139 VAL A N 1
ATOM 1034 C CA . VAL A 1 139 ? -14.869 1.451 26.588 1.00 91.19 139 VAL A CA 1
ATOM 1035 C C . VAL A 1 139 ? -13.873 2.541 26.240 1.00 91.19 139 VAL A C 1
ATOM 1037 O O . VAL A 1 139 ? -14.130 3.730 26.403 1.00 91.19 139 VAL A O 1
ATOM 1040 N N . TRP A 1 140 ? -12.729 2.132 25.730 1.00 92.88 140 TRP A N 1
ATOM 1041 C CA . TRP A 1 140 ? -11.706 2.999 25.192 1.00 92.88 140 TRP A CA 1
ATOM 1042 C C . TRP A 1 140 ? -12.019 3.316 23.733 1.00 92.88 140 TRP A C 1
ATOM 1044 O O . TRP A 1 140 ? -12.223 2.425 22.910 1.00 92.88 140 TRP A O 1
ATOM 1054 N N . LEU A 1 141 ? -12.051 4.608 23.435 1.00 94.19 141 LEU A N 1
ATOM 1055 C CA . LEU A 1 141 ? -12.318 5.207 22.139 1.00 94.19 141 LEU A CA 1
ATOM 1056 C C . LEU A 1 141 ? -11.022 5.875 21.679 1.00 94.19 141 LEU A C 1
ATOM 1058 O O . LEU A 1 141 ? -10.722 7.002 22.084 1.00 94.19 141 LEU A O 1
ATOM 1062 N N . ARG A 1 142 ? -10.221 5.184 20.870 1.00 87.25 142 ARG A N 1
ATOM 1063 C CA . ARG A 1 142 ? -9.022 5.780 20.270 1.00 87.25 142 ARG A CA 1
ATOM 1064 C C . ARG A 1 142 ? -9.332 6.285 18.890 1.00 87.25 142 ARG A C 1
ATOM 1066 O O . ARG A 1 142 ? -9.955 5.584 18.097 1.00 87.25 142 ARG A O 1
ATOM 1073 N N . TYR A 1 143 ? -8.853 7.476 18.597 1.00 88.19 143 TYR A N 1
ATOM 1074 C CA . TYR A 1 143 ? -8.966 8.068 17.284 1.00 88.19 143 TYR A CA 1
ATOM 1075 C C . TYR A 1 143 ? -7.599 8.535 16.806 1.00 88.19 143 TYR A C 1
ATOM 1077 O O . TYR A 1 143 ? -6.747 8.931 17.599 1.00 88.19 143 TYR A O 1
ATOM 1085 N N . ALA A 1 144 ? -7.423 8.513 15.492 1.00 85.19 144 ALA A N 1
ATOM 1086 C CA . ALA A 1 144 ? -6.389 9.279 14.818 1.00 85.19 144 ALA A CA 1
ATOM 1087 C C . ALA A 1 144 ? -7.039 9.940 13.610 1.00 85.19 144 ALA A C 1
ATOM 1089 O O . ALA A 1 144 ? -7.588 9.252 12.754 1.00 85.19 144 ALA A O 1
ATOM 1090 N N . LEU A 1 145 ? -7.021 11.261 13.573 1.00 84.19 145 LEU A N 1
ATOM 1091 C CA . LEU A 1 145 ? -7.625 12.121 12.576 1.00 84.19 145 LEU A CA 1
ATOM 1092 C C . LEU A 1 145 ? -6.555 13.083 12.030 1.00 84.19 145 LEU A C 1
ATOM 1094 O O . LEU A 1 145 ? -6.482 14.231 12.467 1.00 84.19 145 LEU A O 1
ATOM 1098 N N . PRO A 1 146 ? -5.720 12.633 11.082 1.00 75.38 146 PRO A N 1
ATOM 1099 C CA . PRO A 1 146 ? -4.624 13.450 10.575 1.00 75.38 146 PRO A CA 1
ATOM 1100 C C . PRO A 1 146 ? -5.091 14.723 9.858 1.00 75.38 146 PRO A C 1
ATOM 1102 O O . PRO A 1 146 ? -6.170 14.757 9.245 1.00 75.38 146 PRO A O 1
ATOM 1105 N N . GLY A 1 147 ? -4.268 15.774 9.920 1.00 73.06 147 GLY A N 1
ATOM 1106 C CA . GLY A 1 147 ? -4.549 17.052 9.269 1.00 73.06 147 GLY A CA 1
ATOM 1107 C C . GLY A 1 147 ? -5.812 17.722 9.813 1.00 73.06 147 GLY A C 1
ATOM 1108 O O . GLY A 1 147 ? -6.602 18.285 9.048 1.00 73.06 147 GLY A O 1
ATOM 1109 N N . HIS A 1 148 ? -6.081 17.588 11.114 1.00 68.75 148 HIS A N 1
ATOM 1110 C CA . HIS A 1 148 ? -7.229 18.230 11.754 1.00 68.75 148 HIS A CA 1
ATOM 1111 C C . HIS A 1 148 ? -6.918 19.713 12.035 1.00 68.75 148 HIS A C 1
ATOM 1113 O O . HIS A 1 148 ? -5.932 20.037 12.685 1.00 68.75 148 HIS A O 1
ATOM 1119 N N . GLN A 1 149 ? -7.776 20.621 11.553 1.00 68.31 149 GLN A N 1
ATOM 1120 C CA . GLN A 1 149 ? -7.720 22.064 11.852 1.00 68.31 149 GLN A CA 1
ATOM 1121 C C . GLN A 1 149 ? -9.056 22.602 12.397 1.00 68.31 149 GLN A C 1
ATOM 1123 O O . GLN A 1 149 ? -9.459 23.719 12.098 1.00 68.31 149 GLN A O 1
ATOM 1128 N N . GLY A 1 150 ? -9.772 21.795 13.181 1.00 75.56 150 GLY A N 1
ATOM 1129 C CA . GLY A 1 150 ? -11.116 22.144 13.655 1.00 75.56 150 GLY A CA 1
ATOM 1130 C C . GLY A 1 150 ? -11.571 21.347 14.872 1.00 75.56 150 GLY A C 1
ATOM 1131 O O . GLY A 1 150 ? -10.906 20.401 15.276 1.00 75.56 150 GLY A O 1
ATOM 1132 N N . GLN A 1 151 ? -12.704 21.698 15.467 1.00 84.75 151 GLN A N 1
ATOM 1133 C CA . GLN A 1 151 ? -13.227 21.022 16.652 1.00 84.75 151 GLN A CA 1
ATOM 1134 C C . GLN A 1 151 ? -13.569 19.561 16.349 1.00 84.75 151 GLN A C 1
ATOM 1136 O O . GLN A 1 151 ? -14.378 19.264 15.463 1.00 84.75 151 GLN A O 1
ATOM 1141 N N . VAL A 1 152 ? -12.977 18.649 17.119 1.00 91.19 152 VAL A N 1
ATOM 1142 C CA . VAL A 1 152 ? -13.226 17.210 17.014 1.00 91.19 152 VAL A CA 1
ATOM 1143 C C . VAL A 1 152 ? -14.091 16.769 18.181 1.00 91.19 152 VAL A C 1
ATOM 1145 O O . VAL A 1 152 ? -13.872 17.184 19.317 1.00 91.19 152 VAL A O 1
ATOM 1148 N N . HIS A 1 153 ? -15.080 15.924 17.905 1.00 94.88 153 HIS A N 1
ATOM 1149 C CA . HIS A 1 153 ? -15.928 15.338 18.934 1.00 94.88 153 HIS A CA 1
ATOM 1150 C C . HIS A 1 153 ? -16.080 13.836 18.734 1.00 94.88 153 HIS A C 1
ATOM 1152 O O . HIS A 1 153 ? -16.175 13.351 17.606 1.00 94.88 153 HIS A O 1
ATOM 1158 N N . LEU A 1 154 ? -16.171 13.113 19.845 1.00 95.94 154 LEU A N 1
ATOM 1159 C CA . LEU A 1 154 ? -16.631 11.731 19.872 1.00 95.94 154 LEU A CA 1
ATOM 1160 C C . LEU A 1 154 ? -18.075 11.699 20.357 1.00 95.94 154 LEU A C 1
ATOM 1162 O O . LEU A 1 154 ? -18.417 12.358 21.341 1.00 95.94 154 LEU A O 1
ATOM 1166 N N . ARG A 1 155 ? -18.917 10.923 19.677 1.00 97.69 155 ARG A N 1
ATOM 1167 C CA . ARG A 1 155 ? -20.338 10.776 19.995 1.00 97.69 155 ARG A CA 1
ATOM 1168 C C . ARG A 1 155 ? -20.733 9.309 20.047 1.00 97.69 155 ARG A C 1
ATOM 1170 O O . ARG A 1 155 ? -20.422 8.577 19.120 1.00 97.69 155 ARG A O 1
ATOM 1177 N N . VAL A 1 156 ? -21.470 8.889 21.070 1.00 97.31 156 VAL A N 1
ATOM 1178 C CA . VAL A 1 156 ? -22.085 7.551 21.126 1.00 97.31 156 VAL A CA 1
ATOM 1179 C C . VAL A 1 156 ? -23.594 7.690 20.997 1.00 97.31 156 VAL A C 1
ATOM 1181 O O . VAL A 1 156 ? -24.205 8.490 21.713 1.00 97.31 156 VAL A O 1
ATOM 1184 N N . ARG A 1 157 ? -24.196 6.911 20.094 1.00 96.62 157 ARG A N 1
ATOM 1185 C CA . ARG A 1 157 ? -25.644 6.851 19.879 1.00 96.62 157 ARG A CA 1
ATOM 1186 C C . ARG A 1 157 ? -26.181 5.438 20.037 1.00 96.62 157 ARG A C 1
ATOM 1188 O O . ARG A 1 157 ? -25.497 4.473 19.697 1.00 96.62 157 ARG A O 1
ATOM 1195 N N . ASP A 1 158 ? -27.412 5.330 20.517 1.00 95.00 158 ASP A N 1
ATOM 1196 C CA . ASP A 1 158 ? -28.162 4.076 20.481 1.00 95.00 158 ASP A CA 1
ATOM 1197 C C . ASP A 1 158 ? -28.816 3.824 19.108 1.00 95.00 158 ASP A C 1
ATOM 1199 O O . ASP A 1 158 ? -28.722 4.638 18.186 1.00 95.00 158 ASP A O 1
ATOM 1203 N N . SER A 1 159 ? -29.488 2.680 18.969 1.00 90.06 159 SER A N 1
ATOM 1204 C CA . SER A 1 159 ? -30.187 2.271 17.741 1.00 90.06 159 SER A CA 1
ATOM 1205 C C . SER A 1 159 ? -31.358 3.179 17.342 1.00 90.06 159 SER A C 1
ATOM 1207 O O . SER A 1 159 ? -31.786 3.142 16.191 1.00 90.06 159 SER A O 1
ATOM 1209 N N . GLN A 1 160 ? -31.859 4.009 18.261 1.00 91.81 160 GLN A N 1
ATOM 1210 C CA . GLN A 1 160 ? -32.900 5.009 18.003 1.00 91.81 160 GLN A CA 1
ATOM 1211 C C . GLN A 1 160 ? -32.298 6.381 17.648 1.00 91.81 160 GLN A C 1
ATOM 1213 O O . GLN A 1 160 ? -33.029 7.334 17.391 1.00 91.81 160 GLN A O 1
ATOM 1218 N N . GLY A 1 161 ? -30.965 6.496 17.623 1.00 89.19 161 GLY A N 1
ATOM 1219 C CA . GLY A 1 161 ? -30.238 7.726 17.320 1.00 89.19 161 GLY A CA 1
ATOM 1220 C C . GLY A 1 161 ? -30.081 8.676 18.509 1.00 89.19 161 GLY A C 1
ATOM 1221 O O . GLY A 1 161 ? -29.525 9.766 18.333 1.00 89.19 161 GLY A O 1
ATOM 1222 N N . ARG A 1 162 ? -30.520 8.289 19.714 1.00 94.38 162 ARG A N 1
ATOM 1223 C CA . ARG A 1 162 ? -30.364 9.099 20.927 1.00 94.38 162 ARG A CA 1
ATOM 1224 C C . ARG A 1 162 ? -28.898 9.115 21.348 1.00 94.38 162 ARG A C 1
ATOM 1226 O O . ARG A 1 162 ? -28.237 8.080 21.400 1.00 94.38 162 ARG A O 1
ATOM 1233 N N . VAL A 1 163 ? -28.397 10.309 21.655 1.00 96.44 163 VAL A N 1
ATOM 1234 C CA . VAL A 1 163 ? -27.006 10.536 22.060 1.00 96.44 163 VAL A CA 1
ATOM 1235 C C . VAL A 1 163 ? -26.842 10.226 23.546 1.00 96.44 163 VAL A C 1
ATOM 1237 O O . VAL A 1 163 ? -27.524 10.821 24.375 1.00 96.44 163 VAL A O 1
ATOM 1240 N N . LEU A 1 164 ? -25.933 9.307 23.871 1.00 94.69 164 LEU A N 1
ATOM 1241 C CA . LEU A 1 164 ? -25.615 8.903 25.248 1.00 94.69 164 LEU A CA 1
ATOM 1242 C C . LEU A 1 164 ? -24.299 9.496 25.754 1.00 94.69 164 LEU A C 1
ATOM 1244 O O . LEU A 1 164 ? -24.098 9.633 26.956 1.00 94.69 164 LEU A O 1
A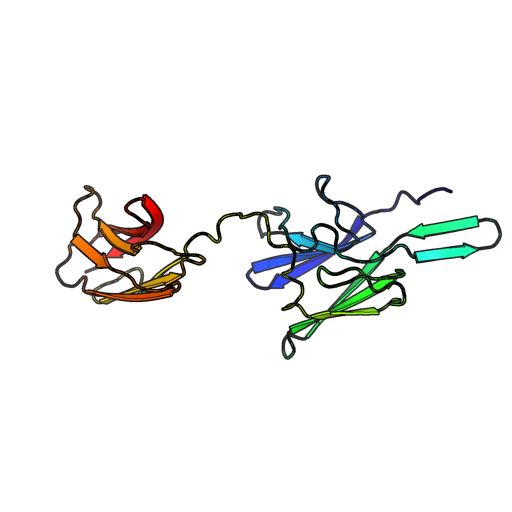TOM 1248 N N . PHE A 1 165 ? -23.399 9.835 24.835 1.00 95.44 165 PHE A N 1
ATOM 1249 C CA . PHE A 1 165 ? -22.097 10.403 25.147 1.00 95.44 165 PHE A CA 1
ATOM 1250 C C . PHE A 1 165 ? -21.689 11.375 24.049 1.00 95.44 165 PHE A C 1
ATOM 1252 O O . PHE A 1 165 ? -21.868 11.079 22.866 1.00 95.44 165 PHE A O 1
ATOM 1259 N N . PHE A 1 166 ? -21.151 12.527 24.439 1.00 96.25 166 PHE A N 1
ATOM 1260 C CA . PHE A 1 166 ? -20.618 13.531 23.528 1.00 96.25 166 PHE A CA 1
ATOM 1261 C C . PHE A 1 166 ? -19.500 14.296 24.229 1.00 96.25 166 PHE A C 1
ATOM 1263 O O . PHE A 1 166 ? -19.739 14.921 25.259 1.00 96.25 166 PHE A O 1
ATOM 1270 N N . THR A 1 167 ? -18.285 14.233 23.696 1.00 94.44 167 THR A N 1
ATOM 1271 C CA . THR A 1 167 ? -17.114 14.873 24.308 1.00 94.44 167 THR A CA 1
ATOM 1272 C C . THR A 1 1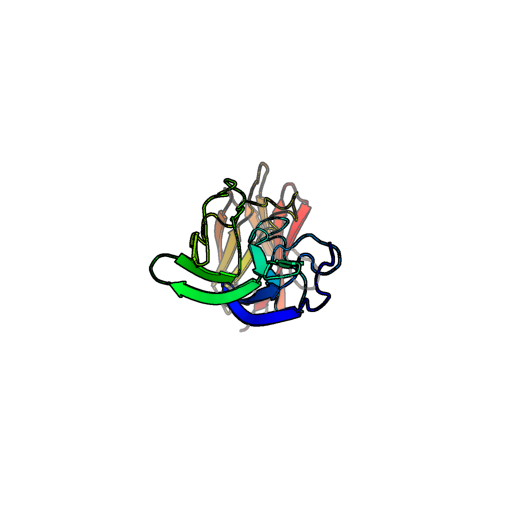67 ? -16.230 15.500 23.241 1.00 94.44 167 THR A C 1
ATOM 1274 O O . THR A 1 167 ? -16.111 14.928 22.151 1.00 94.44 167 THR A O 1
ATOM 1277 N N . PRO A 1 168 ? -15.578 16.638 23.530 1.00 92.88 168 PRO A N 1
ATOM 1278 C CA . PRO A 1 168 ? -14.487 17.110 22.698 1.00 92.88 168 PRO A CA 1
ATOM 1279 C C . PRO A 1 168 ? -13.328 16.105 22.717 1.00 92.88 168 PRO A C 1
ATOM 1281 O O . PRO A 1 168 ? -13.070 15.433 23.720 1.00 92.88 168 PRO A O 1
ATOM 1284 N N . ALA A 1 169 ? -12.635 16.030 21.590 1.00 87.94 169 ALA A N 1
ATOM 1285 C CA . ALA A 1 169 ? -11.383 15.323 21.377 1.00 87.94 169 ALA A CA 1
ATOM 1286 C C . ALA A 1 169 ? -10.361 16.353 20.867 1.00 87.94 169 ALA A C 1
ATOM 1288 O O . ALA A 1 169 ? -10.706 17.232 20.077 1.00 87.94 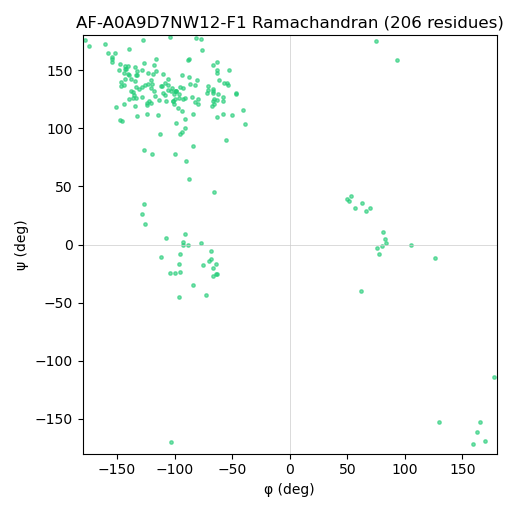169 ALA A O 1
ATOM 1289 N N . ALA A 1 170 ? -9.124 16.292 21.353 1.00 78.75 170 ALA A N 1
ATOM 1290 C CA . ALA A 1 170 ? -8.079 17.254 21.012 1.00 78.75 170 ALA A CA 1
ATOM 1291 C C . ALA A 1 170 ? -6.931 16.578 20.262 1.00 78.75 170 ALA A C 1
ATOM 1293 O O . ALA A 1 170 ? -6.629 15.410 20.506 1.00 78.75 170 ALA A O 1
ATOM 1294 N N . GLY A 1 171 ? -6.273 17.334 19.388 1.00 78.69 171 GLY A N 1
ATOM 1295 C CA . GLY A 1 171 ? -5.117 16.861 18.638 1.00 78.69 171 GLY A CA 1
ATOM 1296 C C . GLY A 1 171 ? -5.468 15.909 17.496 1.00 78.69 171 GLY A C 1
ATOM 1297 O O . GLY A 1 171 ? -6.619 15.523 17.281 1.00 78.69 171 GLY A O 1
ATOM 1298 N N . GLU A 1 172 ? -4.437 15.547 16.738 1.00 75.44 172 GLU A N 1
ATOM 1299 C CA . GLU A 1 172 ? -4.562 14.649 15.588 1.00 75.44 172 GLU A CA 1
ATOM 1300 C C . GLU A 1 172 ? -4.746 13.187 15.994 1.00 75.44 172 GLU A C 1
ATOM 1302 O O . GLU A 1 172 ? -5.216 12.390 15.196 1.00 75.44 172 GLU A O 1
ATOM 1307 N N . GLU A 1 173 ? -4.428 12.813 17.227 1.00 84.31 173 GLU A N 1
ATOM 1308 C CA . GLU A 1 173 ? -4.742 11.505 17.785 1.00 84.31 173 GLU A CA 1
ATOM 1309 C C . GLU A 1 173 ? -5.015 11.617 19.280 1.00 84.31 173 GLU A C 1
ATOM 1311 O O . GLU A 1 173 ? -4.561 12.544 19.951 1.00 84.31 173 GLU A O 1
ATOM 1316 N N . GLY A 1 174 ? -5.775 10.666 19.808 1.00 80.31 174 GLY A N 1
ATOM 1317 C CA . GLY A 1 174 ? -6.093 10.647 21.222 1.00 80.31 174 GLY A CA 1
ATOM 1318 C C . GLY A 1 174 ? -6.927 9.448 21.621 1.00 80.31 174 GLY A C 1
ATOM 1319 O O . GLY A 1 174 ? -7.336 8.621 20.803 1.00 80.31 174 GLY A O 1
ATOM 1320 N N . GLN A 1 175 ? -7.162 9.351 22.922 1.00 87.50 175 GLN A N 1
ATOM 1321 C CA . GLN A 1 175 ? -7.931 8.278 23.521 1.00 87.50 175 GLN A CA 1
ATOM 1322 C C . GLN A 1 175 ? -8.857 8.854 24.580 1.00 87.50 175 GLN A C 1
ATOM 1324 O O . GLN A 1 175 ? -8.426 9.608 25.450 1.00 87.50 175 GLN A O 1
ATOM 1329 N N . VAL A 1 176 ? -10.121 8.455 24.524 1.00 91.38 176 VAL A N 1
ATOM 1330 C CA . VAL A 1 176 ? -11.123 8.780 25.536 1.00 91.38 176 VAL A CA 1
ATOM 1331 C C . VAL A 1 176 ? -11.670 7.492 26.123 1.00 91.38 176 VAL A C 1
ATOM 1333 O O . VAL A 1 176 ? -11.868 6.520 25.404 1.00 91.38 176 VAL A O 1
ATOM 1336 N N . VAL A 1 177 ? -11.927 7.476 27.427 1.00 92.50 177 VAL A N 1
ATOM 1337 C CA . VAL A 1 177 ? -12.636 6.371 28.075 1.00 92.50 177 VAL A CA 1
ATOM 1338 C C . VAL A 1 177 ? -14.080 6.793 28.300 1.00 92.50 177 VAL A C 1
ATOM 1340 O O . VAL A 1 177 ? -14.340 7.812 28.937 1.00 92.50 177 VAL A O 1
ATOM 1343 N N . TRP A 1 178 ? -15.012 6.006 27.779 1.00 94.38 178 TRP A N 1
ATOM 1344 C CA . TRP A 1 178 ? -16.432 6.117 28.069 1.00 94.38 178 TRP A CA 1
ATOM 1345 C C . TRP A 1 178 ? -16.847 5.010 29.037 1.00 94.38 178 TRP A C 1
ATOM 1347 O O . TRP A 1 178 ? -16.504 3.847 28.844 1.00 94.38 178 TRP A O 1
ATOM 1357 N N . ASP A 1 179 ? -17.580 5.362 30.089 1.00 93.94 179 ASP A N 1
ATOM 1358 C CA . ASP A 1 179 ? -18.146 4.394 31.023 1.00 93.94 179 ASP A CA 1
ATOM 1359 C C . ASP A 1 179 ? -19.551 3.991 30.564 1.00 93.94 179 ASP A C 1
ATOM 1361 O O . ASP A 1 179 ? -20.486 4.789 30.639 1.00 93.94 179 ASP A O 1
ATOM 1365 N N . SER A 1 180 ? -19.696 2.760 30.071 1.00 92.56 180 SER A N 1
ATOM 1366 C CA . SER A 1 180 ? -20.976 2.210 29.625 1.00 92.56 180 SER A CA 1
ATOM 1367 C C . SER A 1 180 ? -21.728 1.464 30.734 1.00 92.56 180 SER A C 1
ATOM 1369 O O . SER A 1 180 ? -22.723 0.795 30.447 1.00 92.56 180 SER A O 1
ATOM 1371 N N . ARG A 1 181 ? -21.281 1.523 31.999 1.00 91.50 181 ARG A N 1
ATOM 1372 C CA . ARG A 1 181 ? -22.008 0.888 33.110 1.00 91.50 181 ARG A CA 1
ATOM 1373 C C . ARG A 1 181 ? -23.389 1.526 33.267 1.00 91.50 181 ARG A C 1
ATOM 1375 O O . ARG A 1 181 ? -23.522 2.743 33.335 1.00 91.50 181 ARG A O 1
ATOM 1382 N N . GLY A 1 182 ? -24.425 0.692 33.331 1.00 87.75 182 GLY A N 1
ATOM 1383 C CA . GLY A 1 182 ? -25.820 1.145 33.399 1.00 87.75 182 GLY A CA 1
ATOM 1384 C C . GLY A 1 182 ? -26.451 1.476 32.041 1.00 87.75 182 GLY A C 1
ATOM 1385 O O . GLY A 1 182 ? -27.623 1.844 31.993 1.00 87.75 182 GLY A O 1
ATOM 1386 N N . VAL A 1 183 ? -25.716 1.313 30.937 1.00 93.81 183 VAL A N 1
ATOM 1387 C CA . VAL A 1 183 ? -26.266 1.374 29.577 1.00 93.81 183 VAL A CA 1
ATOM 1388 C C . VAL A 1 183 ? -26.883 0.019 29.225 1.00 93.81 183 VAL A C 1
ATOM 1390 O O . VAL A 1 183 ? -26.311 -1.028 29.521 1.00 93.81 183 VAL A O 1
ATOM 1393 N N . ALA A 1 184 ? -28.063 0.025 28.599 1.00 94.06 184 ALA A N 1
ATOM 1394 C CA . ALA A 1 184 ? -28.757 -1.209 28.235 1.00 94.06 184 ALA A CA 1
ATOM 1395 C C . ALA A 1 184 ? -27.922 -2.055 27.247 1.00 94.06 184 ALA A C 1
ATOM 1397 O O . ALA A 1 184 ? -27.324 -1.492 26.325 1.00 94.06 184 ALA A O 1
ATOM 1398 N N . PRO A 1 185 ? -27.913 -3.393 27.363 1.00 95.62 185 PRO A N 1
ATOM 1399 C CA . PRO A 1 185 ? -27.277 -4.252 26.370 1.00 95.62 185 PRO A CA 1
ATOM 1400 C C . PRO A 1 185 ? -27.857 -4.016 24.973 1.00 95.62 185 PRO A C 1
ATOM 1402 O O . PRO A 1 185 ? -29.068 -3.853 24.809 1.00 95.62 185 PRO A O 1
ATOM 1405 N N . GLY A 1 186 ? -27.003 -3.992 23.954 1.00 93.38 186 GLY A N 1
ATOM 1406 C CA . GLY A 1 186 ? -27.439 -3.699 22.593 1.00 93.38 186 GLY A CA 1
ATOM 1407 C C . GLY A 1 186 ? -26.329 -3.218 21.670 1.00 93.38 186 GLY A C 1
ATOM 1408 O O . GLY A 1 186 ? -25.145 -3.247 22.005 1.00 93.38 186 GLY A O 1
ATOM 1409 N N . VAL A 1 187 ? -26.733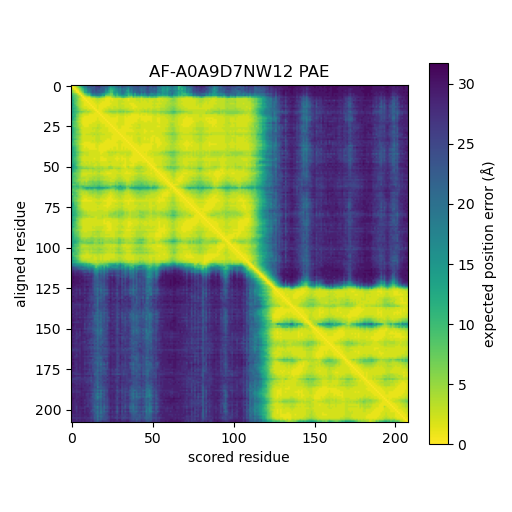 -2.787 20.477 1.00 94.69 187 VAL A N 1
ATOM 1410 C CA . VAL A 1 187 ? -25.835 -2.233 19.460 1.00 94.69 187 VAL A CA 1
ATOM 1411 C C . VAL A 1 187 ? -25.886 -0.711 19.509 1.00 94.69 187 VAL A C 1
ATOM 1413 O O . VAL A 1 187 ? -26.962 -0.115 19.490 1.00 94.69 187 VAL A O 1
ATOM 1416 N N . TYR A 1 188 ? -24.704 -0.111 19.521 1.00 96.12 188 TYR A N 1
ATOM 1417 C CA . TYR A 1 188 ? -24.472 1.323 19.567 1.00 96.12 188 TYR A CA 1
ATOM 1418 C C . TYR A 1 188 ? -23.554 1.738 18.419 1.00 96.12 188 TYR A C 1
ATOM 1420 O O . TYR A 1 188 ? -22.768 0.939 17.899 1.00 96.12 188 TYR A O 1
ATOM 1428 N N . THR A 1 189 ? -23.635 3.005 18.033 1.00 97.06 189 THR A N 1
ATOM 1429 C CA . THR A 1 189 ? -22.744 3.610 17.042 1.00 97.06 189 THR A CA 1
ATOM 1430 C C . THR A 1 189 ? -21.881 4.652 17.730 1.00 97.06 189 THR A C 1
ATOM 1432 O O . THR A 1 189 ? -22.400 5.577 18.352 1.00 97.06 189 THR A O 1
ATOM 1435 N N . VAL A 1 190 ? -20.565 4.508 17.609 1.00 97.19 190 VAL A N 1
ATOM 1436 C CA . VAL A 1 190 ? -19.600 5.526 18.026 1.00 97.19 190 VAL A CA 1
ATOM 1437 C C . VAL A 1 190 ? -19.168 6.295 16.794 1.00 97.19 190 VAL A C 1
ATOM 1439 O O . VAL A 1 190 ? -18.836 5.700 15.777 1.00 97.19 190 VAL A O 1
ATOM 1442 N N . GLU A 1 191 ? -19.167 7.613 16.875 1.00 96.31 191 GLU A N 1
ATOM 1443 C CA . GLU A 1 191 ? -18.885 8.513 15.772 1.00 96.31 191 GLU A CA 1
ATOM 1444 C C . GLU A 1 191 ? -17.765 9.476 16.133 1.00 96.31 191 GLU A C 1
ATOM 1446 O O . GLU A 1 191 ? -17.749 10.052 17.219 1.00 96.31 191 GLU A O 1
ATOM 1451 N N . LEU A 1 192 ? -16.870 9.684 15.177 1.00 94.25 192 LEU A N 1
ATOM 1452 C CA . LEU A 1 192 ? -15.854 10.719 15.171 1.00 94.25 192 LEU A CA 1
ATOM 1453 C C . LEU A 1 192 ? -16.327 11.845 14.252 1.00 94.25 192 LEU A C 1
ATOM 1455 O O . LEU A 1 192 ? -16.636 11.615 13.079 1.00 94.25 192 LEU A O 1
ATOM 1459 N N . LEU A 1 193 ? -16.398 13.055 14.794 1.00 92.44 193 LEU A N 1
ATOM 1460 C CA . LEU A 1 193 ? -16.940 14.235 14.131 1.00 92.44 193 LEU A CA 1
ATOM 1461 C C . LEU A 1 193 ? -15.865 15.313 14.028 1.00 92.44 193 LEU A C 1
ATOM 1463 O O . LEU A 1 193 ? -15.176 15.566 15.011 1.00 92.44 193 LEU A O 1
ATOM 1467 N N . ARG A 1 194 ? -15.778 15.991 12.883 1.00 88.50 194 ARG A N 1
ATOM 1468 C CA . ARG A 1 194 ? -14.952 17.187 12.662 1.00 88.50 194 ARG A CA 1
ATOM 1469 C C . ARG A 1 194 ? -15.873 18.326 12.249 1.00 88.50 194 ARG A C 1
ATOM 1471 O O . ARG A 1 194 ? -16.605 18.177 11.275 1.00 88.50 194 ARG A O 1
ATOM 1478 N N . GLU A 1 195 ? -15.881 19.430 12.996 1.00 87.38 195 GLU A N 1
ATOM 1479 C CA . GLU A 1 195 ? -16.770 20.578 12.725 1.00 87.38 195 GLU A CA 1
ATOM 1480 C C . GLU A 1 195 ? -18.252 20.155 12.578 1.00 87.38 195 GLU A C 1
ATOM 1482 O O . GLU A 1 195 ? -18.990 20.616 11.711 1.00 87.38 195 GLU A O 1
ATOM 1487 N N . GLY A 1 196 ? -18.683 19.172 13.380 1.00 83.56 196 GLY A N 1
ATOM 1488 C CA . GLY A 1 196 ? -20.039 18.610 13.337 1.00 83.56 196 GLY A CA 1
ATOM 1489 C C . GLY A 1 196 ? -20.322 17.630 12.187 1.00 83.56 196 GLY A C 1
ATOM 1490 O O . GLY A 1 196 ? -21.364 16.969 12.202 1.00 83.56 196 GLY A O 1
ATOM 1491 N N . LYS A 1 197 ? -19.405 17.468 11.225 1.00 88.19 197 LYS A N 1
ATOM 1492 C CA . LYS A 1 197 ? -19.513 16.499 10.126 1.00 88.19 197 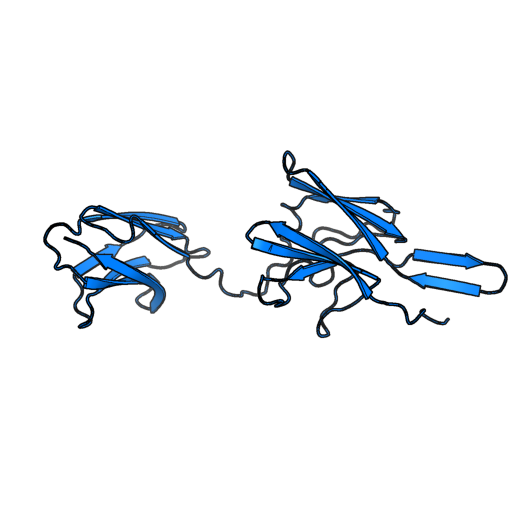LYS A CA 1
ATOM 1493 C C . LYS A 1 197 ? -18.962 15.135 10.539 1.00 88.19 197 LYS A C 1
ATOM 1495 O O . LYS A 1 197 ? -17.916 15.048 11.174 1.00 88.19 197 LYS A O 1
ATOM 1500 N N . LEU A 1 198 ? -19.661 14.065 10.159 1.00 88.94 198 LEU A N 1
ATOM 1501 C CA . LEU A 1 198 ? -19.217 12.689 10.392 1.00 88.94 198 LEU A CA 1
ATOM 1502 C C . LEU A 1 198 ? -17.971 12.369 9.558 1.00 88.94 198 LEU A C 1
ATOM 1504 O O . LEU A 1 198 ? -18.030 12.390 8.331 1.00 88.94 198 LEU A O 1
ATOM 1508 N N . GLU A 1 199 ? -16.876 12.042 10.240 1.00 87.75 199 GLU A N 1
ATOM 1509 C CA . GLU A 1 199 ? -15.621 11.572 9.638 1.00 87.75 199 GLU A CA 1
ATOM 1510 C C . GLU A 1 199 ? -15.552 10.046 9.639 1.00 87.75 199 GLU A C 1
ATOM 1512 O O . GLU A 1 199 ? -15.194 9.416 8.641 1.00 87.75 199 GLU A O 1
ATOM 1517 N N . ARG A 1 200 ? -15.906 9.436 10.776 1.00 87.69 200 ARG A N 1
ATOM 1518 C CA . ARG A 1 200 ? -15.860 7.986 10.958 1.00 87.69 200 ARG A CA 1
ATOM 1519 C C . ARG A 1 200 ? -16.943 7.510 11.911 1.00 87.69 200 ARG A C 1
ATOM 1521 O O . ARG A 1 200 ? -17.318 8.232 12.828 1.00 87.69 200 ARG A O 1
ATOM 1528 N N . SER A 1 201 ? -17.411 6.284 11.718 1.00 92.94 201 SER A N 1
ATOM 1529 C CA . SER A 1 201 ? -18.319 5.612 12.643 1.00 92.94 201 SER A CA 1
ATOM 1530 C C . SER A 1 201 ? -17.916 4.160 12.832 1.00 92.94 201 SER A C 1
ATOM 1532 O O . SER A 1 201 ? -17.557 3.502 11.859 1.00 92.94 201 SER A O 1
ATOM 1534 N N . GLU A 1 202 ? -18.045 3.652 14.049 1.00 91.69 202 GLU A N 1
ATOM 1535 C CA . GLU A 1 202 ? -17.765 2.265 14.402 1.00 91.69 202 GLU A CA 1
ATOM 1536 C C . GLU A 1 202 ? -18.908 1.677 15.233 1.00 91.69 202 GLU A C 1
ATOM 1538 O O . GLU A 1 202 ? -19.611 2.378 15.967 1.00 91.69 202 GLU A O 1
ATOM 1543 N N . ARG A 1 203 ? -19.116 0.367 15.095 1.00 92.88 203 ARG A N 1
ATOM 1544 C CA . ARG A 1 203 ? -20.182 -0.359 15.790 1.00 92.88 203 ARG A CA 1
ATOM 1545 C C . ARG A 1 203 ? -19.672 -0.894 17.123 1.00 92.88 203 ARG A C 1
ATOM 1547 O O . ARG A 1 203 ? -18.717 -1.666 17.150 1.00 92.88 203 ARG A O 1
ATOM 1554 N N . LEU A 1 204 ? -20.366 -0.564 18.204 1.00 94.56 204 LEU A N 1
ATOM 1555 C CA . LEU A 1 204 ? -20.089 -1.037 19.556 1.00 94.56 204 LEU A CA 1
ATOM 1556 C C . LEU A 1 204 ? -21.204 -1.969 20.031 1.00 94.56 204 LEU A C 1
ATOM 1558 O O . LEU A 1 204 ? -22.383 -1.678 19.839 1.00 94.56 204 LEU A O 1
ATOM 1562 N N . ILE A 1 205 ? -20.839 -3.082 20.657 1.00 94.00 205 ILE A N 1
ATOM 1563 C CA . ILE A 1 205 ? -21.780 -3.999 21.299 1.00 94.00 205 ILE A CA 1
ATOM 1564 C C . ILE A 1 205 ? -21.623 -3.851 22.811 1.00 94.00 205 ILE A C 1
ATOM 1566 O O . ILE A 1 205 ? -20.528 -4.059 23.326 1.00 94.00 205 ILE A O 1
ATOM 1570 N N . ILE A 1 206 ? -22.709 -3.531 23.515 1.00 94.38 206 ILE A N 1
ATOM 1571 C CA . ILE A 1 206 ? -22.766 -3.582 24.980 1.00 94.38 206 ILE A CA 1
ATOM 1572 C C . ILE A 1 206 ? -23.438 -4.888 25.406 1.00 94.38 206 ILE A C 1
ATOM 1574 O O . ILE A 1 206 ? -24.491 -5.252 24.877 1.00 94.38 206 ILE A O 1
ATOM 1578 N N . GLN A 1 207 ? -22.820 -5.585 26.352 1.00 89.75 207 GLN A N 1
ATOM 1579 C CA . GLN A 1 207 ? -23.306 -6.809 26.980 1.00 89.75 207 GLN A CA 1
ATOM 1580 C C . GLN A 1 207 ? -23.566 -6.575 28.480 1.00 89.75 207 GLN A C 1
ATOM 1582 O O . GLN A 1 207 ? -23.065 -5.585 29.017 1.00 89.75 207 GLN A O 1
ATOM 1587 N N . PRO A 1 208 ? -24.391 -7.431 29.119 1.00 81.31 208 PRO A N 1
ATOM 1588 C CA . PRO A 1 208 ? -24.674 -7.357 30.553 1.00 81.31 208 PRO A CA 1
ATOM 1589 C C . PRO A 1 208 ? -23.425 -7.404 31.437 1.00 81.31 208 PRO A C 1
ATOM 1591 O O . PRO A 1 208 ? -22.455 -8.097 31.051 1.00 81.31 208 PRO A O 1
#

Sequence (208 aa):
MATLPFGGVERIEPWLNGTLLATGQFSSVNGQPRNGICILDTNGTLLPAFGGQGVGTYTESFSGGSYRYATIAATAYDSTNAHLYIAGAYSGYTDATGHYPDQRFITRLKVSELSTAVPEQAPQRGSLQLWPNPAAGQVWLRYALPGHQGQVHLRVRDSQGRVLFFTPAAGEEGQVVWDSRGVAPGVYTVELLREGKLERSERLIIQP

pLDDT: mean 84.47, std 14.39, range [32.56, 97.69]

Solvent-accessible surface area (backbone atoms only — not comparable to full-atom values): 11486 Å² total; per-residue (Å²): 134,64,67,70,87,84,57,47,79,68,43,75,44,87,37,76,95,70,25,28,39,38,26,7,27,37,58,53,56,96,88,39,51,17,28,16,34,43,36,25,42,84,86,68,49,78,46,64,48,35,74,63,20,35,49,24,66,23,76,52,75,55,97,91,51,61,44,57,47,32,30,31,73,45,76,48,75,41,80,90,77,43,33,37,35,40,28,37,54,28,34,14,38,30,56,64,88,50,77,39,73,81,44,54,42,56,49,82,43,51,57,82,59,57,72,46,59,73,60,81,68,67,65,67,65,40,45,73,47,71,37,56,68,68,22,65,30,66,29,38,42,35,38,38,34,62,92,67,88,63,62,30,32,43,36,33,23,43,84,86,66,53,75,81,43,75,45,82,52,65,81,44,49,48,74,48,80,44,76,46,64,93,56,76,63,45,60,32,42,38,34,38,24,48,73,84,40,84,65,34,75,45,83,39,38,38,46,121

Mean predicted aligned error: 15.35 Å

=== Feature glossary ===
A reading guide for the features in this record.

Start from the sequence.

  · This is the polypeptide sequence — one letter per residue, N-terminus first. Length ranges from a few dozen residues for small domains to over a thousand for large multi-domain proteins.

Fold it, an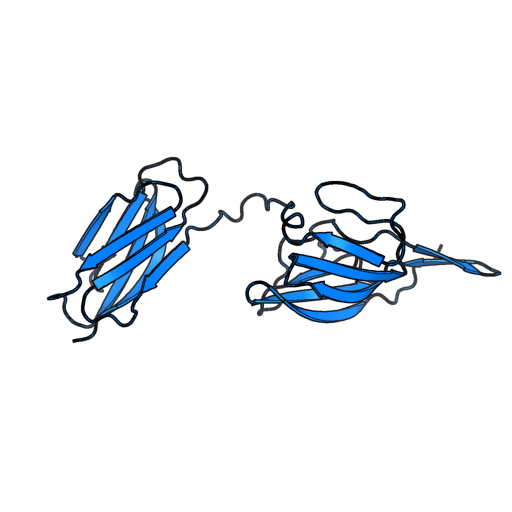d you get atomic coordinates and the backbone conformation that goes with them.

  · Structure coordinates are given as an mmCIF _atom_site loop: one row per atom with element, residue name, chain id, sequence number, and x/y/z position in Å. Only the four main-chain atoms per residue are included here; side chains are omitted to keep the record compact.

  · Backbone dihedral angles. Every residue except chain termini has a φ (preceding-C → N → Cα → C) and a ψ (N → Cα → C → next-N). They are reported in degrees following the IUPAC sign convention. Secondary structure is essentially a statement about which (φ, ψ) basin each residue occupies.

  · The SS8 string is DSSP's per-residue secondary-structure call. α-helix (H) means an i→i+4 H-bond ladder; β-strand (E) means the residue participates in a β-sheet; 3₁₀ (G) and π (I) are tighter and wider helices; T/S are turns/bends; '-' is loop.

  · SS3 is a coarse helix/strand/coil call (letters a/b/c) made by the P-SEA algorithm from inter-Cα distances and dihedrals. It is less detailed than DSSP but needs only Cα positions.

Summarize the fold with a handful of shape descriptors and a per-residue structural alphabet.

  · Radius of gyration (Rg) is the root-mean-square distance of Cα atoms from their centroid — a single number for overall size and compactness. A globular domain of N residues has Rg ≈ 2.2·N^0.38 Å; an extended or disordered chain has a much larger Rg. The Cα contact count is the number of residue pairs whose Cα atoms are within 8 Å and are more than four positions apart in sequence — a standard proxy for tertiary packing density. The bounding box is the smallest axis-aligned box enclosing all Cα atoms.

  · The Foldseek 3Di string encodes local tertiary geometry as a 20-letter alphabet — one character per residue — derived from the relative positions of nearby Cα atoms. Unlike the amino-acid sequence, 3Di is a direct function of the 3D structure, so two proteins with the same fold have similar 3Di strings even at low sequence identity.

  · Solvent-accessible surface area (SASA) is the area in Å² traced out by the centre of a 1.4 Å probe sphere (a water molecule) rolled over the protein's van der Waals surface (Shrake–Rupley / Lee–Richards construction). Buried residues have near-zero SASA; fully exposed residues can exceed 200 Å². The total SASA scales roughly with the number of surface residues.

Ask how reliable the model is.

  · pLDDT (predicted Local Distance Difference Test) is AlphaFold's per-residue confidence score, ranging from 0 to 100. Values above 90 indicate high confidence (typically well-packed cores); 70–90 is confident; 50–70 low confidence; below 50 usually means the region is disordered or the prediction is unreliable there. AlphaFold stores pLDDT in the mmCIF B-factor column.

  · B-factor (Debye–Waller factor) reflects atomic displacement in the crystal lattice. It is an experimental observable (units Å²), not a prediction; low values mean the atom is pinned down, high values mean it moves or is heterogeneous across the crystal.

  · Predicted Aligned Error (PAE) is an AlphaFold confidence matrix: entry (i, j) is the expected error in the position of residue j, in ångströms, when the prediction is superimposed on the true structure at residue i. Low PAE within a block of residues means that block is internally rigid and well-predicted; high PAE between two blocks means their relative placement is uncertain even if each block individually is confident.

Place it in context: what it resembles, what it is annotated as, and how it looks.

  · Nearest PDB neighbors are the top structural matches found by Foldseek when searching this structure against the entire Protein Data Bank. Each hit reports a TM-score (0 to 1; >0.5 almost always implies the same fold) and an E-value. These are *structural* homologs — they may share no detectable sequence similarity.

  · Functional annotations link the protein to curated databases. InterPro entries identify conserved domains and families by matching the sequence against member-database signatures (Pfam, PROSITE, CDD, …). Gene Ontology (GO) terms describe molecular function, biological process, and cellular component in a controlled vocabulary. CATH places the structure in a hierarchical fold classification (Class/Architecture/Topology/Homologous-superfamily). The organism is the source species.

  · Three diagnostic plots accompany the record. The Cα contact map visualizes the tertiary structure as a 2D adjacency matrix (8 Å cutoff, sequence-local contacts suppressed). The Ramachandran plot shows the distribution of backbone (φ, ψ) torsions, with points in the α and β basins reflecting secondary structure content. The PAE plot shows AlphaFold's inter-residue confidence as a color matrix.

  · Six rendered views show the 3D structure from the faces of a cube — i.e. along ±x, ±y, ±z. Rendering representation is drawn randomly per protein from cartoon (secondary-structure ribbons), sticks (backbone bonds), or molecular surface; coloring is either N→C rainbow (blue at the N-terminus through red at the C-terminus) or one color per chain.